Protein 3GA7 (pdb70)

Organism: Salmonella typhimurium (strain LT2 / SGSC1412 / ATCC 700720) (NCBI:txid99287)

B-factor: mean 16.25, std 8.51, range [2.0, 58.87]

Nearest PDB structures (foldseek):
  1jji-assembly1_A  TM=9.021E-01  e=2.113E-25  Archaeoglobus fulgidus
  4ypv-assembly1_A  TM=8.986E-01  e=5.208E-25  Parvibaculum
  3aik-assembly1_A  TM=8.966E-01  e=2.443E-23  Sulfurisphaera tokodaii
  8q03-assembly1_B  TM=8.288E-01  e=1.821E-20  metagenome
  5mif-assembly1_C  TM=8.577E-01  e=9.231E-20  Tuber melanosporum Mel28

InterPro domains:
  IPR013094 Alpha/beta hydrolase fold-3 [PF07859] (88-295)
  IPR023508 Acetyl esterase [MF_01958] (1-319)
  IPR023508 Acetyl esterase [NF007547] (1-320)
  IPR029058 Alpha/Beta hydrolase fold [G3DSA:3.40.50.1820] (1-323)
  IPR029058 Alpha/Beta hydrolase fold [SSF53474] (29-315)
  IPR033140 Lipase, GDXG, putative serine active site [PS01174] (159-171)
  IPR050300 GDXG lipolytic enzyme [PTHR48081] (71-297)

Secondary structure (DSSP, 8-state):
------GGGS----HHHHH---HHHHHHHHHHHHHHHTTT----EEEEEE--TTS-EEEEEE-SSSS-S-EEEEE--STTTS--TTTTS---HHHHHH-SEEEEE-PPPTTTS-TTHHHHHHHHHHHHHHHTTTTTT---SEEEEEE-----HHHHHHHHHHHT--SSEEEEEEEES---S-S--HHHHH---TTTT--HHHH--HHHH-SSGGGGG-TTTSGGGS--SS-PPPEEEE--TT-TTHHHHHHHHHHHHHTT--EEE--TT--TTGGGG---HHHHHHHHHHHH-----

CATH classification: 3.40.50.1820

Foldseek 3Di:
DPADDCLVFFDPVVVVLVVDDVLVVVQVVLLVVQQVLQPPADDDKDWDWAQFPVGTWIKMKDQLDQAFDAEEEEFEDDLLRYDACSSCVRLNLLCNLLNHIYMYIGFDGWPVAAPPRSLRNSLRVLQRCLVCVVVVNHDFQEYEYEYQCRLNRQLNQVCCVVVVPDRHHHLEYEYELDAQQDLADPLLVHADDPSAQRHNVSNVSNVGHHPDPVCSQPCSRNVVNPDLQDDRHEYEQEYEDNESSVVRSVVSVVVNVVNVHHYDYYAGSGYRPCLSNVCPVSSVSSNVRSVSSVSCD

Structure (mmCIF, N/CA/C/O backbone):
data_3GA7
#
_entry.id   3GA7
#
_cell.length_a   82.747
_cell.length_b   133.207
_cell.length_c   64.139
_cell.angle_alpha   90.00
_cell.angle_beta   90.00
_cell.angle_gamma   90.00
#
_symmetry.space_group_name_H-M   'C 2 2 21'
#
loop_
_entity.id
_entity.type
_entity.pdbx_description
1 polymer 'Acetyl esterase'
2 non-polymer 'CHLORIDE ION'
3 water water
#
loop_
_atom_site.group_PDB
_atom_site.id
_atom_site.type_symbol
_atom_site.label_atom_id
_atom_site.label_alt_id
_atom_site.label_comp_id
_atom_site.label_asym_id
_atom_site.label_entity_id
_atom_site.label_seq_id
_atom_site.pdbx_PDB_ins_code
_atom_site.Cartn_x
_atom_site.Cartn_y
_atom_site.Cartn_z
_atom_site.occupancy
_atom_site.B_iso_or_equiv
_atom_site.auth_seq_id
_atom_site.auth_comp_id
_atom_site.auth_asym_id
_atom_site.auth_atom_id
_atom_site.pdbx_PDB_model_num
ATOM 1 N N . GLU A 1 7 ? 23.148 9.226 -17.788 1.00 39.72 4 GLU A N 1
ATOM 2 C CA . GLU A 1 7 ? 22.860 9.163 -16.316 1.00 37.61 4 GLU A CA 1
ATOM 3 C C . GLU A 1 7 ? 21.513 8.489 -16.035 1.00 33.11 4 GLU A C 1
ATOM 4 O O . GLU A 1 7 ? 20.479 8.861 -16.609 1.00 35.40 4 GLU A O 1
ATOM 10 N N . ASN A 1 8 ? 21.532 7.503 -15.136 1.00 23.51 5 ASN A N 1
ATOM 11 C CA . ASN A 1 8 ? 20.332 6.737 -14.800 1.00 16.76 5 ASN A CA 1
ATOM 12 C C . ASN A 1 8 ? 19.365 7.492 -13.887 1.00 15.52 5 ASN A C 1
ATOM 13 O O . ASN A 1 8 ? 18.166 7.236 -13.913 1.00 13.41 5 ASN A O 1
ATOM 18 N N . LYS A 1 9 ? 19.877 8.406 -13.066 1.00 13.62 6 LYS A N 1
ATOM 19 C CA . LYS A 1 9 ? 19.000 9.178 -12.189 1.00 13.73 6 LYS A CA 1
ATOM 20 C C . LYS A 1 9 ? 18.199 10.190 -13.000 1.00 13.27 6 LYS A C 1
ATOM 21 O O . LYS A 1 9 ? 18.732 10.799 -13.931 1.00 13.74 6 LYS A O 1
ATOM 27 N N . ILE A 1 10 ? 16.920 10.357 -12.661 1.00 13.24 7 ILE A N 1
ATOM 28 C CA . ILE A 1 10 ? 16.087 11.357 -13.329 1.00 13.87 7 ILE A CA 1
ATOM 29 C C . ILE A 1 10 ? 15.735 12.456 -12.334 1.00 14.35 7 ILE A C 1
ATOM 30 O O . ILE A 1 10 ? 15.759 12.229 -11.125 1.00 13.32 7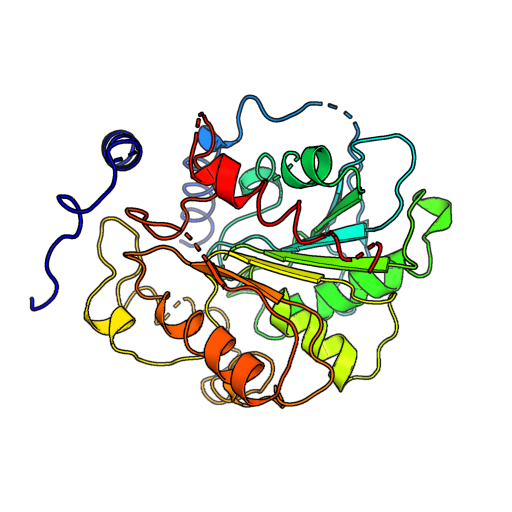 ILE A O 1
ATOM 35 N N . PRO A 1 11 ? 15.421 13.658 -12.846 1.00 15.26 8 PRO A N 1
ATOM 36 C CA . PRO A 1 11 ? 15.075 14.774 -11.972 1.00 15.95 8 PRO A CA 1
ATOM 37 C C . PRO A 1 11 ? 13.841 14.486 -11.126 1.00 16.29 8 PRO A C 1
ATOM 38 O O . PRO A 1 11 ? 12.938 13.764 -11.554 1.00 16.32 8 PRO A O 1
ATOM 42 N N . VAL A 1 12 ? 13.803 15.059 -9.931 1.00 16.45 9 VAL A N 1
ATOM 43 C CA . VAL A 1 12 ? 12.656 14.883 -9.057 1.00 16.92 9 VAL A CA 1
ATOM 44 C C . VAL A 1 12 ? 11.756 16.131 -9.058 1.00 17.60 9 VAL A C 1
ATOM 45 O O . VAL A 1 12 ? 10.702 16.128 -8.427 1.00 17.84 9 VAL A O 1
ATOM 49 N N . LEU A 1 13 ? 12.157 17.177 -9.787 1.00 18.55 10 LEU A N 1
ATOM 50 C CA . LEU A 1 13 ? 11.416 18.451 -9.818 1.00 18.59 10 LEU A CA 1
ATOM 51 C C . LEU A 1 13 ? 9.898 18.335 -9.987 1.00 17.76 10 LEU A C 1
ATOM 52 O O . LEU A 1 13 ? 9.138 18.878 -9.188 1.00 17.91 10 LEU A O 1
ATOM 57 N N . THR A 1 14 ? 9.443 17.647 -11.029 1.00 17.69 11 THR A N 1
ATOM 58 C CA . THR A 1 14 ? 8.002 17.530 -11.268 1.00 17.18 11 THR A CA 1
ATOM 59 C C . THR A 1 14 ? 7.223 16.801 -10.155 1.00 15.12 11 THR A C 1
ATOM 60 O O . THR A 1 14 ? 5.995 16.912 -10.080 1.00 16.29 11 THR A O 1
ATOM 64 N N A ARG A 1 15 ? 7.934 16.061 -9.307 0.50 13.02 12 ARG A N 1
ATOM 65 N N B ARG A 1 15 ? 7.930 16.074 -9.296 0.50 13.67 12 ARG A N 1
ATOM 66 C CA A ARG A 1 15 ? 7.316 15.328 -8.203 0.50 10.86 12 ARG A CA 1
ATOM 67 C CA B ARG A 1 15 ? 7.285 15.338 -8.216 0.50 12.05 12 ARG A CA 1
ATOM 68 C C A ARG A 1 15 ? 7.352 16.084 -6.878 0.50 8.73 12 ARG A C 1
ATOM 69 C C B ARG A 1 15 ? 7.375 16.065 -6.872 0.50 9.41 12 ARG A C 1
ATOM 70 O O A ARG A 1 15 ? 6.769 15.639 -5.889 0.50 7.86 12 ARG A O 1
ATOM 71 O O B ARG A 1 15 ? 6.848 15.587 -5.867 0.50 8.48 12 ARG A O 1
ATOM 86 N N . LEU A 1 16 ? 8.043 17.215 -6.857 1.00 7.78 13 LEU A N 1
ATOM 87 C CA . LEU A 1 16 ? 8.131 18.028 -5.649 1.00 6.67 13 LEU A CA 1
ATOM 88 C C . LEU A 1 16 ? 6.830 18.787 -5.428 1.00 5.42 13 LEU A C 1
ATOM 89 O O . LEU A 1 16 ? 6.084 19.083 -6.376 1.00 7.06 13 LEU A O 1
ATOM 94 N N . SER A 1 17 ? 6.553 19.112 -4.169 1.00 4.52 14 SER A N 1
ATOM 95 C CA . SER A 1 17 ? 5.343 19.838 -3.833 1.00 5.00 14 SER A CA 1
ATOM 96 C C . SER A 1 17 ? 5.489 21.261 -4.351 1.00 5.26 14 SER A C 1
ATOM 97 O O . SER A 1 17 ? 6.593 21.687 -4.692 1.00 4.23 14 SER A O 1
ATOM 100 N N . ASP A 1 18 ? 4.371 21.979 -4.413 1.00 5.83 15 ASP A N 1
ATOM 101 C CA . ASP A 1 18 ? 4.387 23.363 -4.859 1.00 7.04 15 ASP A CA 1
ATOM 102 C C . ASP A 1 18 ? 5.306 24.223 -3.994 1.00 5.96 15 ASP A C 1
ATOM 103 O O . ASP A 1 18 ? 6.058 25.038 -4.520 1.00 6.48 15 ASP A O 1
ATOM 108 N N A GLU A 1 19 ? 5.216 24.031 -2.678 0.60 6.00 16 GLU A N 1
ATOM 109 N N B GLU A 1 19 ? 5.252 24.068 -2.678 0.40 4.52 16 GLU A N 1
ATOM 110 C CA A GLU A 1 19 ? 6.062 24.745 -1.715 0.60 6.43 16 GLU A CA 1
ATOM 111 C CA B GLU A 1 19 ? 6.109 24.896 -1.828 0.40 3.60 16 GLU A CA 1
ATOM 112 C C A GLU A 1 19 ? 7.532 24.463 -1.963 0.60 5.63 16 GLU A C 1
ATOM 113 C C B GLU A 1 19 ? 7.580 24.469 -1.873 0.40 3.94 16 GLU A C 1
ATOM 114 O O A GLU A 1 19 ? 8.357 25.365 -1.996 0.60 3.63 16 GLU A O 1
ATOM 115 O O B GLU A 1 19 ? 8.463 25.301 -1.679 0.40 2.01 16 GLU A O 1
ATOM 134 N N . THR A 1 21 ? 8.971 23.379 -4.644 1.00 3.97 18 THR A N 1
ATOM 135 C CA . THR A 1 21 ? 9.343 23.920 -5.939 1.00 4.79 18 THR A CA 1
ATOM 136 C C . THR A 1 21 ? 9.640 25.413 -5.815 1.00 4.16 18 THR A C 1
ATOM 137 O O . THR A 1 21 ? 10.600 25.907 -6.411 1.00 4.32 18 THR A O 1
ATOM 141 N N . ALA A 1 22 ? 8.843 26.114 -5.010 1.00 4.54 19 ALA A N 1
ATOM 142 C CA . ALA A 1 22 ? 9.059 27.542 -4.785 1.00 4.04 19 ALA A CA 1
ATOM 143 C C . ALA A 1 22 ? 10.419 27.791 -4.146 1.00 5.14 19 ALA A C 1
ATOM 144 O O . ALA A 1 22 ? 11.095 28.751 -4.483 1.00 5.58 19 ALA A O 1
ATOM 146 N N . VAL A 1 23 ? 10.827 26.926 -3.223 1.00 3.94 20 VAL A N 1
ATOM 147 C CA . VAL A 1 23 ? 12.125 27.080 -2.573 1.00 3.28 20 VAL A CA 1
ATOM 148 C C . VAL A 1 23 ? 13.222 26.808 -3.588 1.00 3.90 20 VAL A C 1
ATOM 149 O O . VAL A 1 23 ? 14.212 27.519 -3.632 1.00 3.27 20 VAL A O 1
ATOM 153 N N . VAL A 1 24 ? 13.058 25.767 -4.411 1.00 3.23 21 VAL A N 1
ATOM 154 C CA . VAL A 1 24 ? 14.056 25.449 -5.435 1.00 3.53 21 VAL A CA 1
ATOM 155 C C . VAL A 1 24 ? 14.234 26.639 -6.392 1.00 4.47 21 VAL A C 1
ATOM 156 O O . VAL A 1 24 ? 15.353 26.959 -6.805 1.00 4.94 21 VAL A O 1
ATOM 160 N N . ASN A 1 25 ? 13.135 27.303 -6.715 1.00 4.42 22 ASN A N 1
ATOM 161 C CA . ASN A 1 25 ? 13.176 28.463 -7.604 1.00 5.29 22 ASN A CA 1
ATOM 162 C C . ASN A 1 25 ? 13.866 29.657 -6.966 1.00 5.77 22 ASN A C 1
ATOM 163 O O . ASN A 1 25 ? 14.504 30.447 -7.661 1.00 7.07 22 ASN A O 1
ATOM 168 N N . PHE A 1 26 ? 13.724 29.800 -5.655 1.00 5.40 23 PHE A N 1
ATOM 169 C CA . PHE A 1 26 ? 14.379 30.883 -4.924 1.00 6.92 23 PHE A CA 1
ATOM 170 C C . PHE A 1 26 ? 15.896 30.703 -4.986 1.00 13.12 23 PHE A C 1
ATOM 171 O O . PHE A 1 26 ? 16.636 31.643 -5.209 1.00 6.02 23 PHE A O 1
ATOM 179 N N A GLN A 1 27 ? 16.352 29.473 -4.797 0.40 19.38 24 GLN A N 1
ATOM 180 N N B GLN A 1 27 ? 16.368 29.484 -4.769 0.60 20.16 24 GLN A N 1
ATOM 181 C CA A GLN A 1 27 ? 17.775 29.200 -4.829 0.40 24.73 24 GLN A CA 1
ATOM 182 C CA B GLN A 1 27 ? 17.798 29.222 -4.841 0.60 25.47 24 GLN A CA 1
ATOM 183 C C A GLN A 1 27 ? 17.971 27.705 -4.971 0.40 29.16 24 GLN A C 1
ATOM 184 C C B GLN A 1 27 ? 17.984 27.722 -4.966 0.60 29.84 24 GLN A C 1
ATOM 185 O O A GLN A 1 27 ? 17.455 26.945 -4.162 0.40 30.02 24 GLN A O 1
ATOM 186 O O B GLN A 1 27 ? 17.476 26.981 -4.138 0.60 30.64 24 GLN A O 1
ATOM 197 N N . GLN A 1 28 ? 18.699 27.282 -6.000 1.00 34.09 25 GLN A N 1
ATOM 198 C CA . GLN A 1 28 ? 19.298 28.192 -6.982 1.00 37.45 25 GLN A CA 1
ATOM 199 C C . GLN A 1 28 ? 19.063 27.725 -8.418 1.00 40.49 25 GLN A C 1
ATOM 200 O O . GLN A 1 28 ? 18.548 28.483 -9.248 1.00 42.53 25 GLN A O 1
ATOM 206 N N . ASP A 1 39 ? 38.352 27.057 -0.917 1.00 22.70 36 ASP A N 1
ATOM 207 C CA . ASP A 1 39 ? 38.777 26.468 0.339 1.00 22.25 36 ASP A CA 1
ATOM 208 C C . ASP A 1 39 ? 37.568 26.278 1.255 1.00 19.60 36 ASP A C 1
ATOM 209 O O . ASP A 1 39 ? 36.474 26.777 0.975 1.00 20.74 36 ASP A O 1
ATOM 214 N N . ILE A 1 40 ? 37.781 25.556 2.347 1.00 18.93 37 ILE A N 1
ATOM 215 C CA . ILE A 1 40 ? 36.706 25.233 3.286 1.00 16.97 37 ILE A CA 1
ATOM 216 C C . ILE A 1 40 ? 36.139 26.449 3.995 1.00 16.30 37 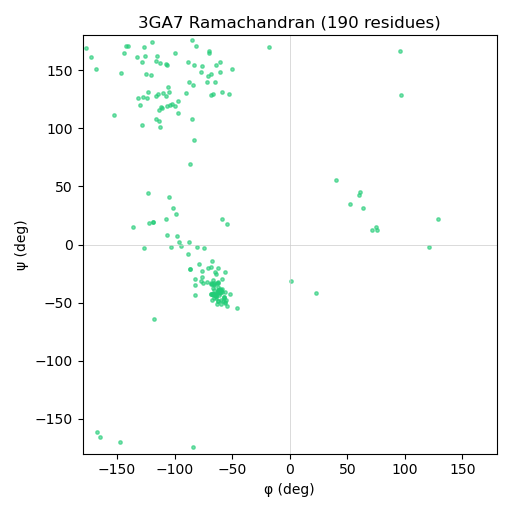ILE A C 1
ATOM 217 O O . ILE A 1 40 ? 34.921 26.545 4.183 1.00 13.63 37 ILE A O 1
ATOM 222 N N A GLU A 1 41 ? 36.985 27.386 4.414 0.50 16.35 38 GLU A N 1
ATOM 223 N N B GLU A 1 41 ? 37.009 27.373 4.383 0.50 16.40 38 GLU A N 1
ATOM 224 C CA A GLU A 1 41 ? 36.472 28.586 5.084 0.50 17.06 38 GLU A CA 1
ATOM 225 C CA B GLU A 1 41 ? 36.567 28.584 5.053 0.50 17.14 38 GLU A CA 1
ATOM 226 C C A GLU A 1 41 ? 35.560 29.375 4.146 0.50 15.72 38 GLU A C 1
ATOM 227 C C B GLU A 1 41 ? 35.605 29.375 4.156 0.50 15.88 38 GLU A C 1
ATOM 228 O O A GLU A 1 41 ? 34.577 29.977 4.583 0.50 14.64 38 GLU A O 1
ATOM 229 O O B GLU A 1 41 ? 34.635 29.968 4.630 0.50 15.11 38 GLU A O 1
ATOM 240 N N . THR A 1 42 ? 35.883 29.381 2.855 1.00 16.86 39 THR A N 1
ATOM 241 C CA . THR A 1 42 ? 35.049 30.085 1.889 1.00 14.71 39 THR A CA 1
ATOM 242 C C . THR A 1 42 ? 33.705 29.378 1.726 1.00 13.75 39 THR A C 1
ATOM 243 O O . THR A 1 42 ? 32.659 30.011 1.720 1.00 12.65 39 THR A O 1
ATOM 247 N N . GLN A 1 43 ? 33.735 28.056 1.615 1.00 12.58 40 GLN A N 1
ATOM 248 C CA . GLN A 1 43 ? 32.503 27.267 1.503 1.00 14.45 40 GLN A CA 1
ATOM 249 C C . GLN A 1 43 ? 31.629 27.504 2.744 1.00 12.42 40 GLN A C 1
ATOM 250 O O . GLN A 1 43 ? 30.384 27.622 2.660 1.00 10.80 40 GLN A O 1
ATOM 256 N N . ARG A 1 44 ? 32.277 27.572 3.906 1.00 12.36 41 ARG A N 1
ATOM 257 C CA . ARG A 1 44 ? 31.560 27.842 5.139 1.00 10.52 41 ARG A CA 1
ATOM 258 C C . ARG A 1 44 ? 30.889 29.208 5.106 1.00 10.85 41 ARG A C 1
ATOM 259 O O . ARG A 1 44 ? 29.751 29.341 5.566 1.00 10.99 41 ARG A O 1
ATOM 267 N N A GLN A 1 45 ? 31.573 30.214 4.579 0.70 11.11 42 GLN A N 1
ATOM 268 N N B GLN A 1 45 ? 31.597 30.192 4.556 0.30 10.65 42 GLN A N 1
ATOM 269 C CA A GLN A 1 45 ? 30.996 31.558 4.507 0.70 11.30 42 GLN A CA 1
ATOM 270 C CA B GLN A 1 45 ? 31.101 31.561 4.422 0.30 10.68 42 GLN A CA 1
ATOM 271 C C A GLN A 1 45 ? 29.842 31.612 3.511 0.70 10.74 42 GLN A C 1
ATOM 272 C C B GLN A 1 45 ? 29.876 31.606 3.516 0.30 10.38 42 GLN A C 1
ATOM 273 O O A GLN A 1 45 ? 28.863 32.302 3.764 0.70 11.04 42 GLN A O 1
ATOM 274 O O B GLN A 1 45 ? 28.901 32.290 3.820 0.30 10.45 42 GLN A O 1
ATOM 285 N N . TYR A 1 46 ? 29.928 30.867 2.413 1.00 10.45 43 TYR A N 1
ATOM 286 C CA . TYR A 1 46 ? 28.785 30.788 1.480 1.00 10.22 43 TYR A CA 1
ATOM 287 C C . TYR A 1 46 ? 27.584 30.077 2.127 1.00 11.12 43 TYR A C 1
ATOM 288 O O . TYR A 1 46 ? 26.436 30.443 1.889 1.00 12.73 43 TYR A O 1
ATOM 297 N N . TYR A 1 47 ? 27.849 29.062 2.947 1.00 11.13 44 TYR A N 1
ATOM 298 C CA . TYR A 1 47 ? 26.764 28.381 3.630 1.00 11.74 44 TYR A CA 1
ATOM 299 C C . TYR A 1 47 ? 26.107 29.360 4.599 1.00 11.45 44 TYR A C 1
ATOM 300 O O . TYR A 1 47 ? 24.877 29.409 4.687 1.00 12.53 44 TYR A O 1
ATOM 309 N N . LEU A 1 48 ? 26.895 30.141 5.324 1.00 11.66 45 LEU A N 1
ATOM 310 C CA . LEU A 1 48 ? 26.308 31.135 6.219 1.00 13.89 45 LEU A CA 1
ATOM 311 C C . LEU A 1 48 ? 25.400 32.091 5.408 1.00 13.53 45 LEU A C 1
ATOM 312 O O . LEU A 1 48 ? 24.298 32.425 5.856 1.00 12.98 45 LEU A O 1
ATOM 317 N N A LEU A 1 49 ? 25.898 32.551 4.260 0.60 12.28 46 LEU A N 1
ATOM 318 N N B LEU A 1 49 ? 25.817 32.453 4.195 0.40 12.51 46 LEU A N 1
ATOM 319 C CA A LEU A 1 49 ? 25.159 33.455 3.367 0.60 12.05 46 LEU A CA 1
ATOM 320 C CA B LEU A 1 49 ? 24.994 33.307 3.324 0.40 12.04 46 LEU A CA 1
ATOM 321 C C A LEU A 1 49 ? 23.791 32.887 2.998 0.60 12.04 46 LEU A C 1
ATOM 322 C C B LEU A 1 49 ? 23.706 32.613 2.853 0.40 11.82 46 LEU A C 1
ATOM 323 O O A LEU A 1 49 ? 22.751 33.533 3.160 0.60 14.16 46 LEU A O 1
ATOM 324 O O B LEU A 1 49 ? 22.623 33.193 2.918 0.40 10.29 46 LEU A O 1
ATOM 333 N N A GLU A 1 50 ? 23.792 31.664 2.486 0.40 12.68 47 GLU A N 1
ATOM 334 N N B GLU A 1 50 ? 23.803 31.378 2.373 0.60 12.71 47 GLU A N 1
ATOM 335 C CA A GLU A 1 50 ? 22.553 31.019 2.088 0.40 12.20 47 GLU A CA 1
ATOM 336 C CA B GLU A 1 50 ? 22.610 30.704 1.893 0.60 13.40 47 GLU A CA 1
ATOM 337 C C A GLU A 1 50 ? 21.564 30.942 3.259 0.40 11.50 47 GLU A C 1
ATOM 338 C C B GLU A 1 50 ? 21.608 30.524 3.048 0.60 12.79 47 GLU A C 1
ATOM 339 O O A GLU A 1 50 ? 20.443 31.421 3.171 0.40 12.13 47 GLU A O 1
ATOM 340 O O B GLU A 1 50 ? 20.410 30.599 2.847 0.60 13.80 47 GLU A O 1
ATOM 351 N N A ARG A 1 51 ? 21.991 30.354 4.367 0.40 10.57 48 ARG A N 1
ATOM 352 N N B ARG A 1 51 ? 22.118 30.324 4.259 0.60 12.73 48 ARG A N 1
ATOM 353 C CA A ARG A 1 51 ? 21.097 30.163 5.506 0.40 9.94 48 ARG A CA 1
ATOM 354 C CA B ARG A 1 51 ? 21.273 30.070 5.432 0.60 12.82 48 ARG A CA 1
ATOM 355 C C A ARG A 1 51 ? 20.623 31.461 6.200 0.40 9.60 48 ARG A C 1
ATOM 356 C C B ARG A 1 51 ? 20.634 31.288 6.093 0.60 12.07 48 ARG A C 1
ATOM 357 O O A ARG A 1 51 ? 19.642 31.453 6.939 0.40 6.98 48 ARG A O 1
ATOM 358 O O B ARG A 1 51 ? 19.550 31.192 6.655 0.60 9.87 48 ARG A O 1
ATOM 373 N N A ARG A 1 52 ? 21.270 32.590 5.945 0.60 10.92 49 ARG A N 1
ATOM 374 N N B ARG A 1 52 ? 21.287 32.443 6.017 0.40 12.99 49 ARG A N 1
ATOM 375 C CA A ARG A 1 52 ? 20.902 33.801 6.637 0.60 10.25 49 ARG A CA 1
ATOM 376 C CA B ARG A 1 52 ? 20.816 33.625 6.743 0.40 12.48 49 ARG A CA 1
ATOM 377 C C A ARG A 1 52 ? 19.429 34.166 6.384 0.60 10.02 49 ARG A C 1
ATOM 378 C C B ARG A 1 52 ? 19.384 34.086 6.404 0.40 11.34 49 ARG A C 1
ATOM 379 O O A ARG A 1 52 ? 18.693 34.498 7.301 0.60 9.21 49 ARG A O 1
ATOM 380 O O B ARG A 1 52 ? 18.630 34.451 7.301 0.40 10.75 49 ARG A O 1
ATOM 395 N N . PHE A 1 53 ? 19.009 34.081 5.128 1.00 11.25 50 PHE A N 1
ATOM 396 C CA . PHE A 1 53 ? 17.642 34.442 4.757 1.00 10.70 50 PHE A CA 1
ATOM 397 C C . PHE A 1 53 ? 16.630 33.550 5.489 1.00 10.48 50 PHE A C 1
ATOM 398 O O . PHE A 1 53 ? 15.604 34.021 5.994 1.00 11.56 50 PHE A O 1
ATOM 406 N N . TRP A 1 54 ? 16.923 32.256 5.542 1.00 9.30 51 TRP A N 1
ATOM 407 C CA . TRP A 1 54 ? 16.004 31.289 6.114 1.00 11.18 51 TRP A CA 1
ATOM 408 C C . TRP A 1 54 ? 15.865 31.388 7.616 1.00 12.08 51 TRP A C 1
ATOM 409 O O . TRP A 1 54 ? 14.864 30.948 8.167 1.00 14.41 51 TRP A O 1
ATOM 420 N N . ASN A 1 55 ? 16.830 32.005 8.278 1.00 10.78 52 ASN A N 1
ATOM 421 C CA . ASN A 1 55 ? 16.792 32.148 9.725 1.00 9.79 52 ASN A CA 1
ATOM 422 C C . ASN A 1 55 ? 16.197 33.444 10.236 1.00 13.89 52 ASN A C 1
ATOM 423 O O . ASN A 1 55 ? 16.094 33.630 11.448 1.00 15.43 52 ASN A O 1
ATOM 428 N N . ALA A 1 56 ? 15.790 34.318 9.319 1.00 13.09 53 ALA A N 1
ATOM 429 C CA . ALA A 1 56 ? 15.173 35.587 9.691 1.00 15.79 53 ALA A CA 1
ATOM 430 C C . ALA A 1 56 ? 13.783 35.378 10.335 1.00 16.46 53 ALA A C 1
ATOM 431 O O . ALA A 1 56 ? 13.153 34.324 10.179 1.00 17.23 53 ALA A O 1
ATOM 433 N N A ASP A 1 57 ? 13.318 36.382 11.072 0.50 18.72 54 ASP A N 1
ATOM 434 N N B ASP A 1 57 ? 13.344 36.386 11.082 0.50 18.74 54 ASP A N 1
ATOM 435 C CA A ASP A 1 57 ? 11.978 36.377 11.681 0.50 19.43 54 ASP A CA 1
ATOM 436 C CA B ASP A 1 57 ? 12.025 36.403 11.715 0.50 19.39 54 ASP A CA 1
ATOM 437 C C A ASP A 1 57 ? 11.715 35.194 12.618 0.50 19.06 54 ASP A C 1
ATOM 438 C C B ASP A 1 57 ? 11.728 35.201 12.609 0.50 19.06 54 ASP A C 1
ATOM 439 O O A ASP A 1 57 ? 10.584 34.709 12.695 0.50 20.81 54 ASP A O 1
ATOM 440 O O B ASP A 1 57 ? 10.596 34.712 12.646 0.50 20.80 54 ASP A O 1
ATOM 449 N N . ALA A 1 58 ? 12.746 34.736 13.327 1.00 19.54 55 ALA A N 1
ATOM 450 C CA . ALA A 1 58 ? 12.605 33.590 14.233 1.00 19.33 55 ALA A CA 1
ATOM 451 C C . ALA A 1 58 ? 11.971 34.026 15.549 1.00 18.98 55 ALA A C 1
ATOM 452 O O . ALA A 1 58 ? 12.065 35.200 15.924 1.00 20.73 55 ALA A O 1
ATOM 454 N N . PRO A 1 59 ? 11.313 33.092 16.252 1.00 19.53 56 PRO A N 1
ATOM 455 C CA . PRO A 1 59 ? 10.681 33.393 17.525 1.00 19.44 56 PRO A CA 1
ATOM 456 C C . PRO A 1 59 ? 11.618 34.115 18.484 1.00 19.91 56 PRO A C 1
ATOM 457 O O . PRO A 1 59 ? 12.735 33.660 18.720 1.00 19.99 56 PRO A O 1
ATOM 461 N N A SER A 1 60 ? 11.158 35.234 19.036 0.50 18.70 57 SER A N 1
ATOM 462 N N B SER A 1 60 ? 11.181 35.244 19.030 0.50 18.39 57 SER A N 1
ATOM 463 C CA A SER A 1 60 ? 11.957 35.988 19.994 0.50 18.47 57 SER A CA 1
ATOM 464 C CA B SER A 1 60 ? 12.027 35.969 19.964 0.50 17.86 57 SER A CA 1
ATOM 465 C C A SER A 1 60 ? 11.982 35.259 21.329 0.50 16.57 57 SER A C 1
ATOM 466 C C B SER A 1 60 ? 11.991 35.281 21.318 0.50 16.21 57 SER A C 1
ATOM 467 O O A SER A 1 60 ? 10.960 34.749 21.775 0.50 16.00 57 SER A O 1
ATOM 468 O O B SER A 1 60 ? 10.941 34.831 21.764 0.50 15.44 57 SER A O 1
ATOM 481 N N A THR A 1 62 ? 14.674 34.564 25.178 0.60 14.22 59 THR A N 1
ATOM 482 N N B THR A 1 62 ? 14.764 34.641 25.178 0.40 15.60 59 THR A N 1
ATOM 483 C CA A THR A 1 62 ? 15.868 34.626 25.981 0.60 14.92 59 THR A CA 1
ATOM 484 C CA B THR A 1 62 ? 16.060 34.872 25.791 0.40 16.83 59 THR A CA 1
ATOM 485 C C A THR A 1 62 ? 16.866 33.595 25.494 0.60 13.07 59 THR A C 1
ATOM 486 C C B THR A 1 62 ? 17.043 33.764 25.452 0.40 16.65 59 THR A C 1
ATOM 487 O O A THR A 1 62 ? 16.504 32.470 25.155 0.60 11.55 59 THR A O 1
ATOM 488 O O B THR A 1 62 ? 16.755 32.585 25.646 0.40 16.93 59 THR A O 1
ATOM 495 N N A THR A 1 63 ? 18.132 34.004 25.452 0.50 11.77 60 THR A N 1
ATOM 496 N N B THR A 1 63 ? 18.191 34.160 24.913 0.50 16.51 60 THR A N 1
ATOM 497 C CA A THR A 1 63 ? 19.211 33.146 24.991 0.50 12.09 60 THR A CA 1
ATOM 498 C CA B THR A 1 63 ? 19.247 33.239 24.630 0.50 17.49 60 THR A CA 1
ATOM 499 C C A THR A 1 63 ? 20.545 33.463 25.700 0.50 12.12 60 THR A C 1
ATOM 500 C C B THR A 1 63 ? 20.396 33.566 25.555 0.50 16.52 60 THR A C 1
ATOM 501 O O A THR A 1 63 ? 20.900 34.633 25.907 0.50 12.72 60 THR A O 1
ATOM 502 O O B THR A 1 63 ? 20.442 34.620 26.210 0.50 15.97 60 THR A O 1
ATOM 509 N N A ARG A 1 64 ? 21.262 32.419 26.107 0.70 10.03 61 ARG A N 1
ATOM 510 N N B ARG A 1 64 ? 21.310 32.614 25.630 0.30 14.78 61 ARG A N 1
ATOM 511 C CA A ARG A 1 64 ? 22.573 32.570 26.730 0.70 11.46 61 ARG A CA 1
ATOM 512 C CA B ARG A 1 64 ? 22.511 32.743 26.419 0.30 14.42 61 ARG A CA 1
ATOM 513 C C A ARG A 1 64 ? 23.613 31.772 25.959 0.70 12.48 61 ARG A C 1
ATOM 514 C C B ARG A 1 64 ? 23.539 31.920 25.684 0.30 13.37 61 ARG A C 1
ATOM 515 O O A ARG A 1 64 ? 23.367 30.628 25.586 0.70 12.65 61 ARG A O 1
ATOM 516 O O B ARG A 1 64 ? 23.204 30.927 25.036 0.30 11.11 61 ARG A O 1
ATOM 531 N N . THR A 1 65 ? 24.781 32.375 25.728 1.00 11.99 62 THR A N 1
ATOM 532 C CA . THR A 1 65 ? 25.866 31.710 25.012 1.00 12.12 62 THR A CA 1
ATOM 533 C C . THR A 1 65 ? 26.976 31.405 26.022 1.00 14.53 62 THR A C 1
ATOM 534 O O . THR A 1 65 ? 27.568 32.323 26.627 1.00 14.39 62 THR A O 1
ATOM 538 N N A CYS A 1 66 ? 27.259 30.116 26.153 0.40 15.59 63 CYS A N 1
ATOM 539 N N B CYS A 1 66 ? 27.243 30.110 26.196 0.60 14.87 63 CYS A N 1
ATOM 540 C CA A CYS A 1 66 ? 28.133 29.571 27.174 0.40 17.50 63 CYS A CA 1
ATOM 541 C CA B CYS A 1 66 ? 28.083 29.562 27.273 0.60 16.33 63 CYS A CA 1
ATOM 542 C C A CYS A 1 66 ? 29.257 28.715 26.588 0.40 16.62 63 CYS A C 1
ATOM 543 C C B CYS A 1 66 ? 29.194 28.611 26.758 0.60 16.12 63 CYS A C 1
ATOM 544 O O A CYS A 1 66 ? 29.054 27.969 25.631 0.40 16.15 63 CYS A O 1
ATOM 545 O O B CYS A 1 66 ? 28.896 27.641 26.056 0.60 15.49 63 CYS A O 1
ATOM 550 N N . ALA A 1 67 ? 30.455 28.861 27.136 1.00 16.11 64 ALA A N 1
ATOM 551 C CA . ALA A 1 67 ? 31.574 28.003 26.763 1.00 15.95 64 ALA A CA 1
ATOM 552 C C . ALA A 1 67 ? 31.521 26.834 27.753 1.00 16.29 64 ALA A C 1
ATOM 553 O O . ALA A 1 67 ? 31.324 27.050 28.961 1.00 20.55 64 ALA A O 1
ATOM 555 N N . VAL A 1 68 ? 31.672 25.611 27.255 1.00 11.85 65 VAL A N 1
ATOM 556 C CA . VAL A 1 68 ? 31.646 24.417 28.096 1.00 11.27 65 VAL A CA 1
ATOM 557 C C . VAL A 1 68 ? 32.956 23.624 27.903 1.00 11.96 65 VAL A C 1
ATOM 558 O O . VAL A 1 68 ? 33.344 23.367 26.771 1.00 11.96 65 VAL A O 1
ATOM 562 N N . PRO A 1 69 ? 33.620 23.220 28.993 1.00 12.11 66 PRO A N 1
ATOM 563 C CA . PRO A 1 69 ? 34.867 22.479 28.821 1.00 13.01 66 PRO A CA 1
ATOM 564 C C . PRO A 1 69 ? 34.625 21.074 28.294 1.00 12.68 66 PRO A C 1
ATOM 565 O O . PRO A 1 69 ? 33.624 20.448 28.634 1.00 13.44 66 PRO A O 1
ATOM 569 N N . THR A 1 70 ? 35.545 20.593 27.456 1.00 11.26 67 THR A N 1
ATOM 570 C CA . THR A 1 70 ? 35.521 19.216 26.935 1.00 10.93 67 THR A CA 1
ATOM 571 C C . THR A 1 70 ? 36.968 18.698 26.909 1.00 10.54 67 THR A C 1
ATOM 572 O O . THR A 1 70 ? 37.905 19.478 27.079 1.00 11.00 67 THR A O 1
ATOM 576 N N . PRO A 1 71 ? 37.149 17.389 26.641 1.00 10.41 68 PRO A N 1
ATOM 577 C CA . PRO A 1 71 ? 38.517 16.870 26.575 1.00 10.19 68 PRO A CA 1
ATOM 578 C C . PRO A 1 71 ? 39.352 17.468 25.453 1.00 9.89 68 PRO A C 1
ATOM 579 O O . PRO A 1 71 ? 40.573 17.311 25.466 1.00 11.60 68 PRO A O 1
ATOM 583 N N A TYR A 1 72 ? 38.717 18.140 24.506 0.60 8.31 69 TYR A N 1
ATOM 584 N N B TYR A 1 72 ? 38.703 18.145 24.515 0.40 8.86 69 TYR A N 1
ATOM 585 C CA A TYR A 1 72 ? 39.421 18.737 23.368 0.60 9.08 69 TYR A CA 1
ATOM 586 C CA B TYR A 1 72 ? 39.378 18.735 23.364 0.40 9.10 69 TYR A CA 1
ATOM 587 C C A TYR A 1 72 ? 39.650 20.246 23.512 0.60 10.22 69 TYR A C 1
ATOM 588 C C B TYR A 1 72 ? 39.382 20.258 23.376 0.40 9.97 69 TYR A C 1
ATOM 589 O O A TYR A 1 72 ? 40.430 20.843 22.764 0.60 11.22 69 TYR A O 1
ATOM 590 O O B TYR A 1 72 ? 39.678 20.887 22.355 0.40 6.98 69 TYR A O 1
ATOM 607 N N . GLY A 1 73 ? 39.016 20.850 24.511 1.00 10.60 70 GLY A N 1
ATOM 608 C CA . GLY A 1 73 ? 38.971 22.306 24.633 1.00 10.83 70 GLY A CA 1
ATOM 609 C C . GLY A 1 73 ? 37.519 22.763 24.666 1.00 11.79 70 GLY A C 1
ATOM 610 O O . GLY A 1 73 ? 36.587 21.995 24.413 1.00 15.93 70 GLY A O 1
ATOM 611 N N . ASP A 1 74 ? 37.306 24.029 24.936 1.00 12.21 71 ASP A N 1
ATOM 612 C CA . ASP A 1 74 ? 35.949 24.509 25.121 1.00 12.09 71 ASP A CA 1
ATOM 613 C C . ASP A 1 74 ? 35.109 24.419 23.874 1.00 12.44 71 ASP A C 1
ATOM 614 O O . ASP A 1 74 ? 35.599 24.610 22.764 1.00 15.30 71 ASP A O 1
ATOM 619 N N A VAL A 1 75 ? 33.821 24.128 24.050 0.50 11.58 72 VAL A N 1
ATOM 620 N N B VAL A 1 75 ? 33.822 24.150 24.085 0.50 11.50 72 VAL A N 1
ATOM 621 C CA A VAL A 1 75 ? 32.872 24.142 22.932 0.50 12.53 72 VAL A CA 1
ATOM 622 C CA B VAL A 1 75 ? 32.833 24.108 23.017 0.50 12.68 72 VAL A CA 1
ATOM 623 C C A VAL A 1 75 ? 31.736 25.088 23.290 0.50 12.45 72 VAL A C 1
ATOM 624 C C B VAL A 1 75 ? 31.810 25.193 23.345 0.50 12.24 72 VAL A C 1
ATOM 625 O O A VAL A 1 75 ? 31.198 25.036 24.400 0.50 12.59 72 VAL A O 1
ATOM 626 O O B VAL A 1 75 ? 31.464 25.389 24.510 0.50 11.36 72 VAL A O 1
ATOM 633 N N . THR A 1 76 ? 31.381 25.945 22.338 1.00 11.43 73 THR A N 1
ATOM 634 C CA . THR A 1 76 ? 30.360 26.969 22.543 1.00 11.39 73 THR A CA 1
ATOM 635 C C . THR A 1 76 ? 28.986 26.311 22.486 1.00 10.45 73 THR A C 1
ATOM 636 O O . THR A 1 76 ? 28.726 25.437 21.643 1.00 11.66 73 THR A O 1
ATOM 640 N N . THR A 1 77 ? 28.122 26.717 23.401 1.00 11.21 74 THR A N 1
ATOM 641 C CA . THR A 1 77 ? 26.733 26.270 23.436 1.00 10.26 74 THR A CA 1
ATOM 642 C C . THR A 1 77 ? 25.832 27.474 23.513 1.00 11.63 74 THR A C 1
ATOM 643 O O . THR A 1 77 ? 26.246 28.546 23.942 1.00 12.45 74 THR A O 1
ATOM 647 N N . ARG A 1 78 ? 24.597 27.300 23.083 1.00 10.68 75 ARG A N 1
ATOM 648 C CA . ARG A 1 78 ? 23.618 28.374 23.180 1.00 9.77 75 ARG A CA 1
ATOM 649 C C . ARG A 1 78 ? 22.363 27.789 23.783 1.00 10.82 75 ARG A C 1
ATOM 650 O O . ARG A 1 78 ? 21.854 26.782 23.285 1.00 10.76 75 ARG A O 1
ATOM 658 N N . LEU A 1 79 ? 21.891 28.404 24.864 1.00 9.48 76 LEU A N 1
ATOM 659 C CA . LEU A 1 79 ? 20.706 27.951 25.575 1.00 9.57 76 LEU A CA 1
ATOM 660 C C . LEU A 1 79 ? 19.522 28.869 25.246 1.00 9.84 76 LEU A C 1
ATOM 661 O O . LEU A 1 79 ? 19.569 30.086 25.465 1.00 10.05 76 LEU A O 1
ATOM 666 N N . TYR A 1 80 ? 18.477 28.277 24.686 1.00 9.84 77 TYR A N 1
ATOM 667 C CA . TYR A 1 80 ? 17.275 28.965 24.308 1.00 9.65 77 TYR A CA 1
ATOM 668 C C . TYR A 1 80 ? 16.203 28.684 25.352 1.00 9.09 77 TYR A C 1
ATOM 669 O O . TYR A 1 80 ? 15.894 27.528 25.579 1.00 10.52 77 TYR A O 1
ATOM 678 N N . SER A 1 81 ? 15.668 29.730 26.003 1.00 9.90 78 SER A N 1
ATOM 679 C CA . SER A 1 81 ? 14.643 29.564 27.048 1.00 10.51 78 SER A CA 1
ATOM 680 C C . SER A 1 81 ? 13.311 30.127 26.599 1.00 11.95 78 SER A C 1
ATOM 681 O O . SER A 1 81 ? 13.113 31.349 26.649 1.00 11.62 78 SER A O 1
ATOM 684 N N . PRO A 1 82 ? 12.393 29.250 26.177 1.00 10.25 79 PRO A N 1
ATOM 685 C CA . PRO A 1 82 ? 11.110 29.701 25.655 1.00 10.38 79 PRO A CA 1
ATOM 686 C C . PRO A 1 82 ? 10.106 30.101 26.742 1.00 12.24 79 PRO A C 1
ATOM 687 O O . PRO A 1 82 ? 9.105 30.766 26.444 1.00 13.68 79 PRO A O 1
ATOM 691 N N . GLN A 1 83 ? 10.376 29.670 27.974 1.00 10.80 80 GLN A N 1
ATOM 692 C CA . GLN A 1 83 ? 9.568 30.023 29.157 1.00 12.71 80 GLN A CA 1
ATOM 693 C C . GLN A 1 83 ? 10.555 30.171 30.293 1.00 11.21 80 GLN A C 1
ATOM 694 O O . GLN A 1 83 ? 11.685 29.710 30.178 1.00 12.15 80 GLN A O 1
ATOM 700 N N . PRO A 1 84 ? 10.147 30.788 31.416 1.00 11.76 81 PRO A N 1
ATOM 701 C CA . PRO A 1 84 ? 11.160 30.946 32.461 1.00 13.08 81 PRO A CA 1
ATOM 702 C C . PRO A 1 84 ? 11.643 29.640 33.072 1.00 15.27 81 PRO A C 1
ATOM 703 O O . PRO A 1 84 ? 12.832 29.531 33.422 1.00 17.94 81 PRO A O 1
ATOM 707 N N . THR A 1 85 ? 10.748 28.662 33.196 1.00 15.08 82 THR A N 1
ATOM 708 C CA . THR A 1 85 ? 11.098 27.363 33.754 1.00 15.51 82 THR A CA 1
ATOM 709 C C . THR A 1 85 ? 10.945 26.312 32.657 1.00 15.85 82 THR A C 1
ATOM 710 O O . THR A 1 85 ? 10.280 26.551 31.641 1.00 14.95 82 THR A O 1
ATOM 714 N N . SER A 1 86 ? 11.554 25.156 32.878 1.00 14.41 83 SER A N 1
ATOM 715 C CA . SER A 1 86 ? 11.567 24.098 31.890 1.00 14.13 83 SER A CA 1
ATOM 716 C C . SER A 1 86 ? 11.378 22.727 32.533 1.00 13.78 83 SER A C 1
ATOM 717 O O . SER A 1 86 ? 11.855 22.499 33.644 1.00 16.39 83 SER A O 1
ATOM 720 N N A GLN A 1 87 ? 10.727 21.797 31.855 0.50 14.54 84 GLN A N 1
ATOM 721 N N B GLN A 1 87 ? 10.685 21.840 31.807 0.50 14.75 84 GLN A N 1
ATOM 722 C CA A GLN A 1 87 ? 10.573 20.485 32.465 0.50 15.15 84 GLN A CA 1
ATOM 723 C CA B GLN A 1 87 ? 10.401 20.460 32.243 0.50 15.47 84 GLN A CA 1
ATOM 724 C C A GLN A 1 87 ? 11.416 19.408 31.765 0.50 13.48 84 GLN A C 1
ATOM 725 C C B GLN A 1 87 ? 11.471 19.460 31.820 0.50 13.71 84 GLN A C 1
ATOM 726 O O A GLN A 1 87 ? 11.310 18.231 32.099 0.50 13.19 84 GLN A O 1
ATOM 727 O O B GLN A 1 87 ? 11.597 18.399 32.418 0.50 13.26 84 GLN A O 1
ATOM 738 N N . ALA A 1 88 ? 12.241 19.813 30.797 1.00 11.84 85 ALA A N 1
ATOM 739 C CA . ALA A 1 88 ? 13.215 18.906 30.184 1.00 11.50 85 ALA A CA 1
ATOM 740 C C . ALA A 1 88 ? 14.199 19.742 29.372 1.00 11.63 85 ALA A C 1
ATOM 741 O O . ALA A 1 88 ? 13.968 20.932 29.174 1.00 12.20 85 ALA A O 1
ATOM 743 N N . THR A 1 89 ? 15.293 19.129 28.923 1.00 10.77 86 THR A N 1
ATOM 744 C CA . THR A 1 89 ? 16.326 19.830 28.150 1.00 10.97 86 THR A CA 1
ATOM 745 C C . THR A 1 89 ? 16.581 19.061 26.873 1.00 11.26 86 THR A C 1
ATOM 746 O O . THR A 1 89 ? 16.826 17.855 26.917 1.00 13.11 86 THR A O 1
ATOM 750 N N . LEU A 1 90 ? 16.497 19.759 25.748 1.00 10.50 87 LEU A N 1
ATOM 751 C CA . LEU A 1 90 ? 16.683 19.168 24.434 1.00 10.49 87 LEU A CA 1
ATOM 752 C C . LEU A 1 90 ? 17.967 19.708 23.807 1.00 11.17 87 LEU A C 1
ATOM 753 O O . LEU A 1 90 ? 18.111 20.903 23.550 1.00 11.33 87 LEU A O 1
ATOM 758 N N . TYR A 1 91 ? 18.895 18.805 23.547 1.00 9.70 88 TYR A N 1
ATOM 759 C CA . TYR A 1 91 ? 20.183 19.128 22.958 1.00 9.66 88 TYR A CA 1
ATOM 760 C C . TYR A 1 91 ? 20.032 19.026 21.450 1.00 11.09 88 TYR A C 1
ATOM 761 O O . TYR A 1 91 ? 19.531 18.020 20.942 1.00 11.86 88 TYR A O 1
ATOM 770 N N . TYR A 1 92 ? 20.480 20.057 20.732 1.00 9.87 89 TYR A N 1
ATOM 771 C CA . TYR A 1 92 ? 20.334 20.116 19.280 1.00 10.02 89 TYR A CA 1
ATOM 772 C C . TYR A 1 92 ? 21.675 20.106 18.589 1.00 10.45 89 TYR A C 1
ATOM 773 O O . TYR A 1 92 ? 22.536 20.935 18.885 1.00 10.98 89 TYR A O 1
ATOM 782 N N . LEU A 1 93 ? 21.808 19.180 17.640 1.00 9.46 90 LEU A N 1
ATOM 783 C CA . LEU A 1 93 ? 23.027 19.012 16.832 1.00 10.57 90 LEU A CA 1
ATOM 784 C C . LEU A 1 93 ? 22.711 19.377 15.377 1.00 9.52 90 LEU A C 1
ATOM 785 O O . LEU A 1 93 ? 21.903 18.699 14.710 1.00 10.49 90 LEU A O 1
ATOM 790 N N . HIS A 1 94 ? 23.347 20.436 14.886 1.00 10.39 91 HIS A N 1
ATOM 791 C CA . HIS A 1 94 ? 23.066 20.907 13.536 1.00 9.98 91 HIS A CA 1
ATOM 792 C C . HIS A 1 94 ? 23.700 20.043 12.445 1.00 9.36 91 HIS A C 1
ATOM 793 O O . HIS A 1 94 ? 24.744 19.410 12.649 1.00 10.39 91 HIS A O 1
ATOM 800 N N . GLY A 1 95 ? 23.074 20.064 11.275 1.00 10.22 92 GLY A N 1
ATOM 801 C CA . GLY A 1 95 ? 23.589 19.447 10.064 1.00 11.74 92 GLY A CA 1
ATOM 802 C C . GLY A 1 95 ? 24.574 20.365 9.338 1.00 11.45 92 GLY A C 1
ATOM 803 O O . GLY A 1 95 ? 24.944 21.463 9.814 1.00 11.14 92 GLY A O 1
ATOM 804 N N . GLY A 1 96 ? 24.975 19.901 8.160 1.00 11.54 93 GLY A N 1
ATOM 805 C CA . GLY A 1 96 ? 26.031 20.562 7.391 1.00 11.25 93 GLY A CA 1
ATOM 806 C C . GLY A 1 96 ? 27.122 19.609 6.953 1.00 12.52 93 GLY A C 1
ATOM 807 O O . GLY A 1 96 ? 28.247 20.066 6.686 1.00 12.26 93 GLY A O 1
ATOM 808 N N . GLY A 1 97 ? 26.830 18.305 6.893 1.00 13.51 94 GLY A N 1
ATOM 809 C CA . GLY A 1 97 ? 27.799 17.319 6.394 1.00 14.26 94 GLY A CA 1
ATOM 810 C C . GLY A 1 97 ? 29.048 17.152 7.222 1.00 14.53 94 GLY A C 1
ATOM 811 O O . GLY A 1 97 ? 30.057 16.640 6.700 1.00 16.67 94 GLY A O 1
ATOM 812 N N A PHE A 1 98 ? 28.990 17.588 8.475 0.60 11.55 95 PHE A N 1
ATOM 813 N N B PHE A 1 98 ? 28.955 17.551 8.499 0.40 12.20 95 PHE A N 1
ATOM 814 C CA A PHE A 1 98 ? 30.107 17.514 9.410 0.60 12.46 95 PHE A CA 1
ATOM 815 C CA B PHE A 1 98 ? 30.049 17.629 9.511 0.40 12.17 95 PHE A CA 1
ATOM 816 C C A PHE A 1 98 ? 31.115 18.637 9.182 0.60 11.19 95 PHE A C 1
ATOM 817 C C B PHE A 1 98 ? 31.152 18.609 9.149 0.40 11.47 95 PHE A C 1
ATOM 818 O O A PHE A 1 98 ? 31.960 18.887 10.047 0.60 10.64 95 PHE A O 1
ATOM 819 O O B PHE A 1 98 ? 32.151 18.689 9.853 0.40 12.15 95 PHE A O 1
ATOM 834 N N . ILE A 1 99 ? 30.980 19.348 8.062 1.00 10.49 96 ILE A N 1
ATOM 835 C CA . ILE A 1 99 ? 31.983 20.324 7.627 1.00 10.84 96 ILE A CA 1
ATOM 836 C C . ILE A 1 99 ? 31.525 21.763 7.600 1.00 10.72 96 ILE A C 1
ATOM 837 O O . ILE A 1 99 ? 32.358 22.659 7.586 1.00 12.64 96 ILE A O 1
ATOM 842 N N . LEU A 1 100 ? 30.209 21.979 7.604 1.00 10.18 97 LEU A N 1
ATOM 843 C CA . LEU A 1 100 ? 29.640 23.327 7.561 1.00 10.85 97 LEU A CA 1
ATOM 844 C C . LEU A 1 100 ? 28.665 23.553 8.695 1.00 11.52 97 LEU A C 1
ATOM 845 O O . LEU A 1 100 ? 28.282 22.623 9.405 1.00 10.88 97 LEU A O 1
ATOM 850 N N . GLY A 1 101 ? 28.267 24.803 8.851 1.00 11.13 98 GLY A N 1
ATOM 851 C CA . GLY A 1 101 ? 27.209 25.147 9.798 1.00 11.91 98 GLY A CA 1
ATOM 852 C C . GLY A 1 101 ? 27.699 25.596 11.155 1.00 12.25 98 GLY A C 1
ATOM 853 O O . GLY A 1 101 ? 28.869 25.463 11.504 1.00 13.62 98 GLY A O 1
ATOM 854 N N . ASN A 1 102 ? 26.788 26.178 11.920 1.00 11.45 99 ASN A N 1
ATOM 855 C CA . ASN A 1 102 ? 27.077 26.674 13.253 1.00 12.18 99 ASN A CA 1
ATOM 856 C C . ASN A 1 102 ? 25.752 26.918 13.953 1.00 12.52 99 ASN A C 1
ATOM 857 O O . ASN A 1 102 ? 24.723 26.452 13.471 1.00 13.54 99 ASN A O 1
ATOM 862 N N . LEU A 1 103 ? 25.763 27.636 15.063 1.00 12.61 100 LEU A N 1
ATOM 863 C CA . LEU A 1 103 ? 24.510 27.842 15.787 1.00 13.17 100 LEU A CA 1
ATOM 864 C C . LEU A 1 103 ? 23.621 28.867 15.112 1.00 13.29 100 LEU A C 1
ATOM 865 O O . LEU A 1 103 ? 22.406 28.851 15.316 1.00 15.84 100 LEU A O 1
ATOM 870 N N . ASP A 1 104 ? 24.188 29.749 14.311 1.00 10.81 101 ASP A N 1
ATOM 871 C CA . ASP A 1 104 ? 23.374 30.707 13.590 1.00 11.79 101 ASP A CA 1
ATOM 872 C C . ASP A 1 104 ? 22.660 30.110 12.368 1.00 10.16 101 ASP A C 1
ATOM 873 O O . ASP A 1 104 ? 21.546 30.535 12.026 1.00 10.68 101 ASP A O 1
ATOM 878 N N . THR A 1 105 ? 23.258 29.115 11.714 1.00 10.05 102 THR A N 1
ATOM 879 C CA . THR A 1 105 ? 22.628 28.531 10.540 1.00 10.63 102 THR A CA 1
ATOM 880 C C . THR A 1 105 ? 21.366 27.745 10.866 1.00 9.93 102 THR A C 1
ATOM 881 O O . THR A 1 105 ? 20.547 27.515 9.984 1.00 9.97 102 THR A O 1
ATOM 885 N N . HIS A 1 106 ? 21.218 27.354 12.133 1.00 10.16 103 HIS A N 1
ATOM 886 C CA . HIS A 1 106 ? 20.075 26.569 12.596 1.00 9.82 103 HIS A CA 1
ATOM 887 C C . HIS A 1 106 ? 19.317 27.269 13.728 1.00 10.20 103 HIS A C 1
ATOM 888 O O . HIS A 1 106 ? 18.528 26.658 14.446 1.00 10.77 103 HIS A O 1
ATOM 895 N N . ASP A 1 107 ? 19.541 28.579 13.862 1.00 9.98 104 ASP A N 1
ATOM 896 C CA . ASP A 1 107 ? 18.929 29.364 14.910 1.00 9.34 104 ASP A CA 1
ATOM 897 C C . ASP A 1 107 ? 17.404 29.280 14.885 1.00 9.58 104 ASP A C 1
ATOM 898 O O . ASP A 1 107 ? 16.768 29.098 15.925 1.00 11.13 104 ASP A O 1
ATOM 903 N N . ARG A 1 108 ? 16.806 29.415 13.709 1.00 9.70 105 ARG A N 1
ATOM 904 C CA . ARG A 1 108 ? 15.343 29.423 13.645 1.00 9.04 105 ARG A CA 1
ATOM 905 C C . ARG A 1 108 ? 14.777 28.056 14.015 1.00 8.67 105 ARG A C 1
ATOM 906 O O . ARG A 1 108 ? 13.748 27.969 14.682 1.00 9.58 105 ARG A O 1
ATOM 914 N N . ILE A 1 109 ? 15.393 26.995 13.507 1.00 9.59 106 ILE A N 1
ATOM 915 C CA . ILE A 1 109 ? 15.000 25.627 13.851 1.00 8.67 106 ILE A CA 1
ATOM 916 C C . ILE A 1 109 ? 15.013 25.443 15.380 1.00 9.72 106 ILE A C 1
ATOM 917 O O . ILE A 1 109 ? 14.072 24.947 15.966 1.00 9.41 106 ILE A O 1
ATOM 930 N N . ARG A 1 111 ? 14.990 27.788 17.827 1.00 8.37 108 ARG A N 1
ATOM 931 C CA . ARG A 1 111 ? 14.001 28.656 18.468 1.00 9.26 108 ARG A CA 1
ATOM 932 C C . ARG A 1 111 ? 12.596 28.091 18.315 1.00 10.19 108 ARG A C 1
ATOM 933 O O . ARG A 1 111 ? 11.796 28.120 19.255 1.00 10.70 108 ARG A O 1
ATOM 941 N N . LEU A 1 112 ? 12.278 27.575 17.135 1.00 9.21 109 LEU A N 1
ATOM 942 C CA . LEU A 1 112 ? 10.956 26.986 16.916 1.00 8.90 109 LEU A CA 1
ATOM 943 C C . LEU A 1 112 ? 10.790 25.710 17.756 1.00 9.36 109 LEU A C 1
ATOM 944 O O . LEU A 1 112 ? 9.715 25.477 18.331 1.00 8.72 109 LEU A O 1
ATOM 949 N N . LEU A 1 113 ? 11.811 24.859 17.818 1.00 8.77 110 LEU A N 1
ATOM 950 C CA . LEU A 1 113 ? 11.700 23.649 18.648 1.00 9.89 110 LEU A CA 1
ATOM 951 C C . LEU A 1 113 ? 11.513 24.041 20.116 1.00 11.05 110 LEU A C 1
ATOM 952 O O . LEU A 1 113 ? 10.763 23.395 20.839 1.00 10.54 110 LEU A O 1
ATOM 957 N N . ALA A 1 114 ? 12.212 25.083 20.568 1.00 9.64 111 ALA A N 1
ATOM 958 C CA . ALA A 1 114 ? 12.045 25.573 21.944 1.00 10.28 111 ALA A CA 1
ATOM 959 C C . ALA A 1 114 ? 10.603 26.062 22.145 1.00 9.85 111 ALA A C 1
ATOM 960 O O . ALA A 1 114 ? 9.928 25.692 23.121 1.00 9.82 111 ALA A O 1
ATOM 962 N N . ARG A 1 115 ? 10.108 26.890 21.222 1.00 9.50 112 ARG A N 1
ATOM 963 C CA . ARG A 1 115 ? 8.731 27.392 21.323 1.00 10.14 112 ARG A CA 1
ATOM 964 C C . ARG A 1 115 ? 7.724 26.266 21.379 1.00 10.48 112 ARG A C 1
ATOM 965 O O . ARG A 1 115 ? 6.789 26.277 22.209 1.00 11.96 112 ARG A O 1
ATOM 973 N N . TYR A 1 116 ? 7.891 25.281 20.507 1.00 10.29 113 TYR A N 1
ATOM 974 C CA . TYR A 1 116 ? 6.923 24.205 20.397 1.00 11.51 113 TYR A CA 1
ATOM 975 C C . TYR A 1 116 ? 6.977 23.178 21.521 1.00 13.45 113 TYR A C 1
ATOM 976 O O . TYR A 1 116 ? 5.947 22.619 21.891 1.00 16.39 113 TYR A O 1
ATOM 985 N N . THR A 1 117 ? 8.152 22.904 22.069 1.00 11.97 114 THR A N 1
ATOM 986 C CA . THR A 1 117 ? 8.232 21.974 23.197 1.00 11.67 114 THR A CA 1
ATOM 987 C C . THR A 1 117 ? 8.022 22.642 24.546 1.00 11.84 114 THR A C 1
ATOM 988 O O . THR A 1 117 ? 7.724 21.972 25.527 1.00 13.15 114 THR A O 1
ATOM 992 N N . GLY A 1 118 ? 8.219 23.953 24.598 1.00 10.90 115 GLY A N 1
ATOM 993 C CA . GLY A 1 118 ? 8.190 24.701 25.842 1.00 11.86 115 GLY A CA 1
ATOM 994 C C . GLY A 1 118 ? 9.395 24.437 26.747 1.00 11.93 115 GLY A C 1
ATOM 995 O O . GLY A 1 118 ? 9.402 24.859 27.917 1.00 12.10 115 GLY A O 1
ATOM 996 N N . CYS A 1 119 ? 10.421 23.783 26.199 1.00 10.63 116 CYS A N 1
ATOM 997 C CA . CYS A 1 119 ? 11.605 23.382 26.955 1.00 11.30 116 CYS A CA 1
ATOM 998 C C . CYS A 1 119 ? 12.874 24.062 26.482 1.00 10.83 116 CYS A C 1
ATOM 999 O O . CYS A 1 119 ? 12.975 24.515 25.344 1.00 11.35 116 CYS A O 1
ATOM 1002 N N . THR A 1 120 ? 13.859 24.115 27.373 1.00 9.87 117 THR A N 1
ATOM 1003 C CA . THR A 1 120 ? 15.173 24.637 27.005 1.00 9.75 117 THR A CA 1
ATOM 1004 C C . THR A 1 120 ? 15.750 23.816 25.856 1.00 10.78 117 THR A C 1
ATOM 1005 O O . THR A 1 120 ? 15.753 22.584 25.905 1.00 10.29 117 THR A O 1
ATOM 1009 N N . VAL A 1 121 ? 16.236 24.504 24.828 1.00 9.15 118 VAL A N 1
ATOM 1010 C CA . VAL A 1 121 ? 16.985 23.861 23.751 1.00 8.70 118 VAL A CA 1
ATOM 1011 C C . VAL A 1 121 ? 18.420 24.332 23.896 1.00 9.68 118 VAL A C 1
ATOM 1012 O O . VAL A 1 121 ? 18.669 25.537 24.066 1.00 10.31 118 VAL A O 1
ATOM 1016 N N . ILE A 1 122 ? 19.361 23.399 23.883 1.00 9.16 119 ILE A N 1
ATOM 1017 C CA . ILE A 1 122 ? 20.773 23.719 23.984 1.00 9.34 119 ILE A CA 1
ATOM 1018 C C . ILE A 1 122 ? 21.458 23.300 22.689 1.00 8.34 119 ILE A C 1
ATOM 1019 O O . ILE A 1 122 ? 21.574 22.109 22.371 1.00 10.00 119 ILE A O 1
ATOM 1024 N N . GLY A 1 123 ? 21.840 24.293 21.906 1.00 9.31 120 GLY A N 1
ATOM 1025 C CA . GLY A 1 123 ? 22.581 24.017 20.687 1.00 9.16 120 GLY A CA 1
ATOM 1026 C C . GLY A 1 123 ? 24.057 23.864 20.989 1.00 9.87 120 GLY A C 1
ATOM 1027 O O . GLY A 1 123 ? 24.622 24.625 21.782 1.00 11.13 120 GLY A O 1
ATOM 1028 N N . ILE A 1 124 ? 24.679 22.867 20.375 1.00 9.16 121 ILE A N 1
ATOM 1029 C CA . ILE A 1 124 ? 26.106 22.570 20.588 1.00 9.38 121 ILE A CA 1
ATOM 1030 C C . ILE A 1 124 ? 26.900 22.898 19.339 1.00 11.36 121 ILE A C 1
ATOM 1031 O O . ILE A 1 124 ? 26.695 22.287 18.290 1.00 11.41 121 ILE A O 1
ATOM 1036 N N . ASP A 1 125 ? 27.832 23.843 19.444 1.00 11.21 122 ASP A N 1
ATOM 1037 C CA . ASP A 1 125 ? 28.675 24.257 18.309 1.00 11.89 122 ASP A CA 1
ATOM 1038 C C . ASP A 1 125 ? 29.884 23.311 18.260 1.00 11.72 122 ASP A C 1
ATOM 1039 O O . ASP A 1 125 ? 31.026 23.671 18.565 1.00 11.78 122 ASP A O 1
ATOM 1044 N N . TYR A 1 126 ? 29.611 22.057 17.895 1.00 11.22 123 TYR A N 1
ATOM 1045 C CA . TYR A 1 126 ? 30.634 21.021 17.864 1.00 10.80 123 TYR A CA 1
ATOM 1046 C C . TYR A 1 126 ? 31.704 21.338 16.835 1.00 10.30 123 TYR A C 1
ATOM 1047 O O . TYR A 1 126 ? 31.468 22.070 15.866 1.00 10.99 123 TYR A O 1
ATOM 1056 N N . SER A 1 127 ? 32.893 20.798 17.067 1.00 10.34 124 SER A N 1
ATOM 1057 C CA . SER A 1 127 ? 34.014 21.036 16.210 1.00 11.13 124 SER A CA 1
ATOM 1058 C C . SER A 1 127 ? 33.826 20.387 14.855 1.00 9.33 124 SER A C 1
ATOM 1059 O O . SER A 1 127 ? 33.514 19.204 14.752 1.00 11.01 124 SER A O 1
ATOM 1062 N N . LEU A 1 128 ? 34.021 21.189 13.817 1.00 10.28 125 LEU A N 1
ATOM 1063 C CA . LEU A 1 128 ? 33.803 20.738 12.447 1.00 10.03 125 LEU A CA 1
ATOM 1064 C C . LEU A 1 128 ? 34.989 19.990 11.861 1.00 9.87 125 LEU A C 1
ATOM 1065 O O . LEU A 1 128 ? 36.156 20.191 12.245 1.00 10.71 125 LEU A O 1
ATOM 1070 N N . SER A 1 129 ? 34.668 19.137 10.893 1.00 9.87 126 SER A N 1
ATOM 1071 C CA . SER A 1 129 ? 35.646 18.408 10.091 1.00 9.35 126 SER A CA 1
ATOM 1072 C C . SER A 1 129 ? 36.036 19.264 8.877 1.00 9.97 126 SER A C 1
ATOM 1073 O O . SER A 1 129 ? 35.267 20.129 8.458 1.00 10.87 126 SER A O 1
ATOM 1076 N N . PRO A 1 130 ? 37.221 19.026 8.284 1.00 9.68 127 PRO A N 1
ATOM 1077 C CA . PRO A 1 130 ? 38.174 17.955 8.581 1.00 11.60 127 PRO A CA 1
ATOM 1078 C C . PRO A 1 130 ? 39.209 18.207 9.673 1.00 10.37 127 PRO A C 1
ATOM 1079 O O . PRO A 1 130 ? 40.028 17.326 9.935 1.00 10.26 127 PRO A O 1
ATOM 1083 N N . GLN A 1 131 ? 39.172 19.373 10.336 1.00 9.50 128 GLN A N 1
ATOM 1084 C CA . GLN A 1 131 ? 40.125 19.626 11.405 1.00 8.94 128 GLN A CA 1
ATOM 1085 C C . GLN A 1 131 ? 39.862 18.669 12.554 1.00 9.49 128 GLN A C 1
ATOM 1086 O O . GLN A 1 131 ? 40.790 18.100 13.103 1.00 10.80 128 GLN A O 1
ATOM 1092 N N . ALA A 1 132 ? 38.595 18.530 12.919 1.00 8.44 129 ALA A N 1
ATOM 1093 C CA . ALA A 1 132 ? 38.168 17.503 13.868 1.00 8.65 129 ALA A CA 1
ATOM 1094 C C . ALA A 1 132 ? 37.724 16.279 13.073 1.00 10.24 129 ALA A C 1
ATOM 1095 O O . ALA A 1 132 ? 37.245 16.383 11.931 1.00 12.35 129 ALA A O 1
ATOM 1097 N N A ARG A 1 133 ? 37.890 15.113 13.679 0.50 9.68 130 ARG A N 1
ATOM 1098 N N B ARG A 1 133 ? 37.882 15.112 13.682 0.50 10.39 130 ARG A N 1
ATOM 1099 C CA A ARG A 1 133 ? 37.439 13.874 13.075 0.50 10.69 130 ARG A CA 1
ATOM 1100 C CA B ARG A 1 133 ? 37.454 13.869 13.064 0.50 11.70 130 ARG A CA 1
ATOM 1101 C C A ARG A 1 133 ? 36.532 13.150 14.056 0.50 10.26 130 ARG A C 1
ATOM 1102 C C B ARG A 1 133 ? 36.677 13.026 14.070 0.50 11.42 130 ARG A C 1
ATOM 1103 O O A ARG A 1 133 ? 36.472 13.497 15.231 0.50 10.84 130 ARG A O 1
ATOM 1104 O O B ARG A 1 133 ? 36.890 13.131 15.287 0.50 10.62 130 ARG A O 1
ATOM 1119 N N . TYR A 1 134 ? 35.817 12.159 13.543 1.00 10.86 131 TYR A N 1
ATOM 1120 C CA . TYR A 1 134 ? 35.075 11.205 14.360 1.00 11.03 131 TYR A CA 1
ATOM 1121 C C . TYR A 1 134 ? 36.052 10.576 15.349 1.00 10.76 131 TYR A C 1
ATOM 1122 O O . TYR A 1 134 ? 37.171 10.219 14.970 1.00 11.82 131 TYR A O 1
ATOM 1131 N N . PRO A 1 135 ? 35.661 10.388 16.617 1.00 10.36 132 PRO A N 1
ATOM 1132 C CA . PRO A 1 135 ? 34.382 10.692 17.259 1.00 9.84 132 PRO A CA 1
ATOM 1133 C C . PRO A 1 135 ? 34.393 11.966 18.098 1.00 10.37 132 PRO A C 1
ATOM 1134 O O . PRO A 1 135 ? 33.663 12.062 19.080 1.00 10.21 132 PRO A O 1
ATOM 1138 N N . GLN A 1 136 ? 35.183 12.966 17.720 1.00 9.44 133 GLN A N 1
ATOM 1139 C CA . GLN A 1 136 ? 35.327 14.167 18.533 1.00 10.21 133 GLN A CA 1
ATOM 1140 C C . GLN A 1 136 ? 34.014 14.864 18.835 1.00 10.76 133 GLN A C 1
ATOM 1141 O O . GLN A 1 136 ? 33.750 15.196 19.995 1.00 9.69 133 GLN A O 1
ATOM 1147 N N . ALA A 1 137 ? 33.190 15.108 17.811 1.00 10.59 134 ALA A N 1
ATOM 1148 C CA . ALA A 1 137 ? 31.929 15.811 18.008 1.00 10.42 134 ALA A CA 1
ATOM 1149 C C . ALA A 1 137 ? 31.004 15.048 18.963 1.00 9.90 134 ALA A C 1
ATOM 1150 O O . ALA A 1 137 ? 30.295 15.668 19.775 1.00 10.83 134 ALA A O 1
ATOM 1152 N N . ILE A 1 138 ? 31.002 13.719 18.861 1.00 9.62 135 ILE A N 1
ATOM 1153 C CA . ILE A 1 138 ? 30.238 12.889 19.806 1.00 9.38 135 ILE A CA 1
ATOM 1154 C C . ILE A 1 138 ? 30.779 13.085 21.236 1.00 10.17 135 ILE A C 1
ATOM 1155 O O . ILE A 1 138 ? 30.025 13.308 22.186 1.00 10.47 135 ILE A O 1
ATOM 1160 N N . GLU A 1 139 ? 32.093 13.008 21.395 1.00 9.46 136 GLU A N 1
ATOM 1161 C CA . GLU A 1 139 ? 32.696 13.188 22.721 1.00 9.32 136 GLU A CA 1
ATOM 1162 C C . GLU A 1 139 ? 32.423 14.587 23.284 1.00 9.84 136 GLU A C 1
ATOM 1163 O O . GLU A 1 139 ? 32.222 14.761 24.496 1.00 10.88 136 GLU A O 1
ATOM 1169 N N . GLU A 1 140 ? 32.423 15.601 22.425 1.00 9.64 137 GLU A N 1
ATOM 1170 C CA . GLU A 1 140 ? 32.104 16.959 22.862 1.00 9.71 137 GLU A CA 1
ATOM 1171 C C . GLU A 1 140 ? 30.644 17.040 23.354 1.00 9.62 137 GLU A C 1
ATOM 1172 O O . GLU A 1 140 ? 30.340 17.660 24.389 1.00 10.71 137 GLU A O 1
ATOM 1178 N N . THR A 1 141 ? 29.747 16.422 22.596 1.00 9.92 138 THR A N 1
ATOM 1179 C CA . THR A 1 141 ? 28.330 16.398 22.927 1.00 9.84 138 THR A CA 1
ATOM 1180 C C . THR A 1 141 ? 28.128 15.747 24.278 1.00 10.51 138 THR A C 1
ATOM 1181 O O . THR A 1 141 ? 27.419 16.289 25.130 1.00 10.71 138 THR A O 1
ATOM 1185 N N . VAL A 1 142 ? 28.757 14.605 24.487 1.00 10.46 139 VAL A N 1
ATOM 1186 C CA . VAL A 1 142 ? 28.673 13.890 25.766 1.00 11.41 139 VAL A CA 1
ATOM 1187 C C . VAL A 1 142 ? 29.229 14.737 26.911 1.00 10.69 139 VAL A C 1
ATOM 1188 O O . VAL A 1 142 ? 28.651 14.800 28.012 1.00 11.43 139 VAL A O 1
ATOM 1192 N N . ALA A 1 143 ? 30.338 15.423 26.656 1.00 10.12 140 ALA A N 1
ATOM 1193 C CA . ALA A 1 143 ? 30.913 16.301 27.661 1.00 10.40 140 ALA A CA 1
ATOM 1194 C C . ALA A 1 143 ? 29.959 17.437 28.024 1.00 12.12 140 ALA A C 1
ATOM 1195 O O . ALA A 1 143 ? 29.822 17.783 29.196 1.00 12.70 140 ALA A O 1
ATOM 1197 N N . VAL A 1 144 ? 29.281 18.000 27.035 1.00 11.48 141 VAL A N 1
ATOM 1198 C CA . VAL A 1 144 ? 28.310 19.059 27.264 1.00 11.08 141 VAL A CA 1
ATOM 1199 C C . VAL A 1 144 ? 27.130 18.562 28.098 1.00 11.75 141 VAL A C 1
ATOM 1200 O O . VAL A 1 144 ? 26.713 19.207 29.072 1.00 11.15 141 VAL A O 1
ATOM 1204 N N . CYS A 1 145 ? 26.603 17.395 27.747 1.00 11.19 142 CYS A N 1
ATOM 1205 C CA . CYS A 1 145 ? 25.481 16.834 28.479 1.00 12.78 142 CYS A CA 1
ATOM 1206 C C . CYS A 1 145 ? 25.881 16.568 29.929 1.00 11.44 142 CYS A C 1
ATOM 1207 O O . CYS A 1 145 ? 25.111 16.806 30.860 1.00 11.93 142 CYS A O 1
ATOM 1210 N N . SER A 1 146 ? 27.092 16.063 30.133 1.00 10.57 143 SER A N 1
ATOM 1211 C CA . SER A 1 146 ? 27.568 15.803 31.484 1.00 11.40 143 SER A CA 1
ATOM 1212 C C . SER A 1 146 ? 27.742 17.089 32.276 1.00 11.01 143 SER A C 1
ATOM 1213 O O . SER A 1 146 ? 27.395 17.153 33.463 1.00 12.72 143 SER A O 1
ATOM 1216 N N . TYR A 1 147 ? 28.297 18.105 31.627 1.00 10.44 144 TYR A N 1
ATOM 1217 C CA . TYR A 1 147 ? 28.501 19.398 32.267 1.00 11.11 144 TYR A CA 1
ATOM 1218 C C . TYR A 1 147 ? 27.169 19.986 32.733 1.00 11.32 144 TYR A C 1
ATOM 1219 O O . TYR A 1 147 ? 27.042 20.382 33.896 1.00 11.52 144 TYR A O 1
ATOM 1228 N N . PHE A 1 148 ? 26.179 20.053 31.845 1.00 11.11 145 PHE A N 1
ATOM 1229 C CA . PHE A 1 148 ? 24.902 20.632 32.231 1.00 11.32 145 PHE A CA 1
ATOM 1230 C C . PHE A 1 148 ? 24.166 19.796 33.264 1.00 13.07 145 PHE A C 1
ATOM 1231 O O . PHE A 1 148 ? 23.447 20.347 34.110 1.00 12.50 145 PHE A O 1
ATOM 1239 N N . SER A 1 149 ? 24.354 18.482 33.253 1.00 12.17 146 SER A N 1
ATOM 1240 C CA . SER A 1 149 ? 23.769 17.654 34.299 1.00 12.46 146 SER A CA 1
ATOM 1241 C C . SER A 1 149 ? 24.338 18.008 35.681 1.00 14.33 146 SER A C 1
ATOM 1242 O O . SER A 1 149 ? 23.611 17.977 36.691 1.00 17.27 146 SER A O 1
ATOM 1245 N N A GLN A 1 150 ? 25.625 18.328 35.730 0.70 13.59 147 GLN A N 1
ATOM 1246 N N B GLN A 1 150 ? 25.624 18.345 35.726 0.30 13.94 147 GLN A N 1
ATOM 1247 C CA A GLN A 1 150 ? 26.282 18.693 36.977 0.70 15.50 147 GLN A CA 1
ATOM 1248 C CA B GLN A 1 150 ? 26.291 18.690 36.980 0.30 14.53 147 GLN A CA 1
ATOM 1249 C C A GLN A 1 150 ? 25.989 20.121 37.408 0.70 15.32 147 GLN A C 1
ATOM 1250 C C B GLN A 1 150 ? 26.169 20.160 37.364 0.30 14.32 147 GLN A C 1
ATOM 1251 O O A GLN A 1 150 ? 26.014 20.415 38.600 0.70 17.53 147 GLN A O 1
ATOM 1252 O O B GLN A 1 150 ? 26.575 20.541 38.465 0.30 15.00 147 GLN A O 1
ATOM 1263 N N . HIS A 1 151 ? 25.655 20.988 36.455 1.00 13.95 148 HIS A N 1
ATOM 1264 C CA . HIS A 1 151 ? 25.476 22.423 36.743 1.00 12.90 148 HIS A CA 1
ATOM 1265 C C . HIS A 1 151 ? 24.058 22.907 36.441 1.00 12.78 148 HIS A C 1
ATOM 1266 O O . HIS A 1 151 ? 23.831 24.059 36.092 1.00 13.66 148 HIS A O 1
ATOM 1273 N N . ALA A 1 152 ? 23.086 22.029 36.619 1.00 13.31 149 ALA A N 1
ATOM 1274 C CA . ALA A 1 152 ? 21.730 22.338 36.220 1.00 12.95 149 ALA A CA 1
ATOM 1275 C C . ALA A 1 152 ? 21.132 23.533 36.932 1.00 13.23 149 ALA A C 1
ATOM 1276 O O . ALA A 1 152 ? 20.492 24.361 36.299 1.00 13.54 149 ALA A O 1
ATOM 1278 N N . ASP A 1 153 ? 21.335 23.624 38.237 1.00 14.56 150 ASP A N 1
ATOM 1279 C CA . ASP A 1 153 ? 20.719 24.717 38.985 1.00 15.83 150 ASP A CA 1
ATOM 1280 C C . ASP A 1 153 ? 21.263 26.082 38.568 1.00 14.97 150 ASP A C 1
ATOM 1281 O O . ASP A 1 153 ? 20.492 27.017 38.361 1.00 14.54 150 ASP A O 1
ATOM 1286 N N . GLU A 1 154 ? 22.578 26.140 38.404 1.00 14.88 151 GLU A N 1
ATOM 1287 C CA . GLU A 1 154 ? 23.300 27.323 37.947 1.00 17.48 151 GLU A CA 1
ATOM 1288 C C . GLU A 1 154 ? 22.687 27.874 36.650 1.00 16.60 151 GLU A C 1
ATOM 1289 O O . GLU A 1 154 ? 22.500 29.089 36.496 1.00 16.65 151 GLU A O 1
ATOM 1295 N N . TYR A 1 155 ? 22.340 26.973 35.728 1.00 14.00 152 TYR A N 1
ATOM 1296 C CA . TYR A 1 155 ? 21.778 27.369 34.436 1.00 15.25 152 TYR A CA 1
ATOM 1297 C C . TYR A 1 155 ? 20.245 27.292 34.343 1.00 15.69 152 TYR A C 1
ATOM 1298 O O . TYR A 1 155 ? 19.665 27.492 33.278 1.00 18.07 152 TYR A O 1
ATOM 1307 N N . SER A 1 156 ? 19.592 27.018 35.467 1.00 14.58 153 SER A N 1
ATOM 1308 C CA . SER A 1 156 ? 18.127 26.949 35.530 1.00 14.81 153 SER A CA 1
ATOM 1309 C C . SER A 1 156 ? 17.558 25.894 34.608 1.00 13.56 153 SER A C 1
ATOM 1310 O O . SER A 1 156 ? 16.537 26.111 33.955 1.00 14.61 153 SER A O 1
ATOM 1313 N N . LEU A 1 157 ? 18.197 24.737 34.579 1.00 12.37 154 LEU A N 1
ATOM 1314 C CA . LEU A 1 157 ? 17.769 23.658 33.702 1.00 12.67 154 LEU A CA 1
ATOM 1315 C C . LEU A 1 157 ? 17.100 22.524 34.466 1.00 12.64 154 LEU A C 1
ATOM 1316 O O . LEU A 1 157 ? 17.387 22.302 35.651 1.00 13.10 154 LEU A O 1
ATOM 1321 N N . ASN A 1 158 ? 16.237 21.802 33.756 1.00 12.10 155 ASN A N 1
ATOM 1322 C CA . ASN A 1 158 ? 15.758 20.524 34.243 1.00 12.44 155 ASN A CA 1
ATOM 1323 C C . ASN A 1 158 ? 16.465 19.494 33.394 1.00 13.32 155 ASN A C 1
ATOM 1324 O O . ASN A 1 158 ? 16.224 19.401 32.184 1.00 14.90 155 ASN A O 1
ATOM 1329 N N A VAL A 1 159 ? 17.354 18.751 34.049 0.60 13.48 156 VAL A N 1
ATOM 1330 N N B VAL A 1 159 ? 17.358 18.728 34.002 0.40 14.45 156 VAL A N 1
ATOM 1331 C CA A VAL A 1 159 ? 18.175 17.731 33.408 0.60 15.11 156 VAL A CA 1
ATOM 1332 C CA B VAL A 1 159 ? 18.072 17.704 33.254 0.40 16.06 156 VAL A CA 1
ATOM 1333 C C A VAL A 1 159 ? 17.766 16.317 33.819 0.60 14.80 156 VAL A C 1
ATOM 1334 C C B VAL A 1 159 ? 17.754 16.311 33.789 0.40 15.50 156 VAL A C 1
ATOM 1335 O O A VAL A 1 159 ? 18.481 15.355 33.535 0.60 16.62 156 VAL A O 1
ATOM 1336 O O B VAL A 1 159 ? 18.519 15.368 33.580 0.40 16.66 156 VAL A O 1
ATOM 1343 N N . GLU A 1 160 ? 16.625 16.182 34.481 1.00 15.08 157 GLU A N 1
ATOM 1344 C CA . GLU A 1 160 ? 16.160 14.866 34.900 1.00 14.50 157 GLU A CA 1
ATOM 1345 C C . GLU A 1 160 ? 15.712 14.118 33.651 1.00 12.81 157 GLU A C 1
ATOM 1346 O O . GLU A 1 160 ? 15.861 12.882 33.562 1.00 12.55 157 GLU A O 1
ATOM 1352 N N . LYS A 1 161 ? 15.143 14.871 32.704 1.00 10.89 158 LYS A N 1
ATOM 1353 C CA . LYS A 1 161 ? 14.684 14.357 31.415 1.00 11.23 158 LYS A CA 1
ATOM 1354 C C . LYS A 1 161 ? 15.370 15.160 30.332 1.00 10.13 158 LYS A C 1
ATOM 1355 O O . LYS A 1 161 ? 15.349 16.395 30.352 1.00 11.46 158 LYS A O 1
ATOM 1361 N N . ILE A 1 162 ? 16.022 14.457 29.418 1.00 9.76 159 ILE A N 1
ATOM 1362 C CA . ILE A 1 162 ? 16.721 15.093 28.309 1.00 9.56 159 ILE A CA 1
ATOM 1363 C C . ILE A 1 162 ? 16.390 14.413 26.983 1.00 10.60 159 ILE A C 1
ATOM 1364 O O . ILE A 1 162 ? 15.885 13.298 26.944 1.00 10.87 159 ILE A O 1
ATOM 1369 N N . GLY A 1 163 ? 16.640 15.119 25.882 1.00 10.27 160 GLY A N 1
ATOM 1370 C CA . GLY A 1 163 ? 16.524 14.528 24.565 1.00 11.07 160 GLY A CA 1
ATOM 1371 C C . GLY A 1 163 ? 17.607 15.044 23.661 1.00 10.15 160 GLY A C 1
ATOM 1372 O O . GLY A 1 163 ? 18.346 15.953 24.008 1.00 10.43 160 GLY A O 1
ATOM 1373 N N . PHE A 1 164 ? 17.709 14.418 22.493 1.00 9.84 161 PHE A N 1
ATOM 1374 C CA . PHE A 1 164 ? 18.621 14.838 21.454 1.00 10.90 161 PHE A CA 1
ATOM 1375 C C . PHE A 1 164 ? 17.822 15.052 20.193 1.00 12.09 161 PHE A C 1
ATOM 1376 O O . PHE A 1 164 ? 16.815 14.387 19.960 1.00 13.16 161 PHE A O 1
ATOM 1384 N N . ALA A 1 165 ? 18.256 16.013 19.400 1.00 10.37 162 ALA A N 1
ATOM 1385 C CA . ALA A 1 165 ? 17.590 16.347 18.148 1.00 10.94 162 ALA A CA 1
ATOM 1386 C C . ALA A 1 165 ? 18.622 16.790 17.128 1.00 10.73 162 ALA A C 1
ATOM 1387 O O . ALA A 1 165 ? 19.635 17.389 17.498 1.00 10.36 162 ALA A O 1
ATOM 1389 N N . GLY A 1 166 ? 18.381 16.506 15.848 1.00 9.75 163 GLY A N 1
ATOM 1390 C CA . GLY A 1 166 ? 19.301 16.944 14.826 1.00 9.64 163 GLY A CA 1
ATOM 1391 C C . GLY A 1 166 ? 18.777 16.694 13.424 1.00 9.40 163 GLY A C 1
ATOM 1392 O O . GLY A 1 166 ? 17.845 15.898 13.226 1.00 9.72 163 GLY A O 1
ATOM 1393 N N . ASP A 1 167 ? 19.372 17.399 12.473 1.00 10.28 164 ASP A N 1
ATOM 1394 C CA . ASP A 1 167 ? 19.012 17.279 11.063 1.00 9.95 164 ASP A CA 1
ATOM 1395 C C . ASP A 1 167 ? 20.234 16.794 10.283 1.00 9.66 164 ASP A C 1
ATOM 1396 O O . ASP A 1 167 ? 21.351 17.272 10.513 1.00 10.76 164 ASP A O 1
ATOM 1411 N N . ALA A 1 169 ? 23.487 15.371 9.081 1.00 11.41 166 ALA A N 1
ATOM 1412 C CA . ALA A 1 169 ? 24.649 14.946 9.879 1.00 10.50 166 ALA A CA 1
ATOM 1413 C C . ALA A 1 169 ? 24.374 15.131 11.370 1.00 10.20 166 ALA A C 1
ATOM 1414 O O . ALA A 1 169 ? 24.861 14.368 12.219 1.00 11.37 166 ALA A O 1
ATOM 1416 N N . GLY A 1 170 ? 23.571 16.137 11.711 1.00 10.78 167 GLY A N 1
ATOM 1417 C CA . GLY A 1 170 ? 23.196 16.360 13.108 1.00 10.73 167 GLY A CA 1
ATOM 1418 C C . GLY A 1 170 ? 22.347 15.233 13.680 1.00 10.17 167 GLY A C 1
ATOM 1419 O O . GLY A 1 170 ? 22.392 14.959 14.871 1.00 10.51 167 GLY A O 1
ATOM 1420 N N . ALA A 1 171 ? 21.509 14.614 12.830 1.00 9.06 168 ALA A N 1
ATOM 1421 C CA . ALA A 1 171 ? 20.703 13.460 13.254 1.00 9.74 168 ALA A CA 1
ATOM 1422 C C . ALA A 1 171 ? 21.629 12.271 13.545 1.00 10.67 168 ALA A C 1
ATOM 1423 O O . ALA A 1 171 ? 21.455 11.563 14.535 1.00 10.22 168 ALA A O 1
ATOM 1441 N N A LEU A 1 173 ? 24.730 12.611 14.603 0.50 9.36 170 LEU A N 1
ATOM 1442 N N B LEU A 1 173 ? 24.612 12.523 14.545 0.50 10.79 170 LEU A N 1
ATOM 1443 C CA A LEU A 1 173 ? 25.368 12.936 15.877 0.50 9.51 170 LEU A CA 1
ATOM 1444 C CA B LEU A 1 173 ? 25.303 12.908 15.770 0.50 11.25 170 LEU A CA 1
ATOM 1445 C C A LEU A 1 173 ? 24.409 12.746 17.051 0.50 10.23 170 LEU A C 1
ATOM 1446 C C B LEU A 1 173 ? 24.411 12.733 17.002 0.50 11.11 170 LEU A C 1
ATOM 1447 O O A LEU A 1 173 ? 24.817 12.282 18.110 0.50 10.91 170 LEU A O 1
ATOM 1448 O O B LEU A 1 173 ? 24.870 12.279 18.047 0.50 11.18 170 LEU A O 1
ATOM 1457 N N . ALA A 1 174 ? 23.138 13.088 16.869 1.00 9.90 171 ALA A N 1
ATOM 1458 C CA . ALA A 1 174 ? 22.183 12.933 17.943 1.00 10.54 171 ALA A CA 1
ATOM 1459 C C . ALA A 1 174 ? 22.038 11.471 18.377 1.00 9.87 171 ALA A C 1
ATOM 1460 O O . ALA A 1 174 ? 22.131 11.161 19.562 1.00 11.13 171 ALA A O 1
ATOM 1462 N N . LEU A 1 175 ? 21.790 10.583 17.412 1.00 9.11 172 LEU A N 1
ATOM 1463 C CA . LEU A 1 175 ? 21.610 9.181 17.743 1.00 9.11 172 LEU A CA 1
ATOM 1464 C C . LEU A 1 175 ? 22.927 8.585 18.216 1.00 9.40 172 LEU A C 1
ATOM 1465 O O . LEU A 1 175 ? 22.949 7.815 19.198 1.00 10.42 172 LEU A O 1
ATOM 1470 N N . ALA A 1 176 ? 24.017 8.920 17.536 1.00 8.70 173 ALA A N 1
ATOM 1471 C CA . ALA A 1 176 ? 25.309 8.386 17.951 1.00 9.92 173 ALA A CA 1
ATOM 1472 C C . ALA A 1 176 ? 25.650 8.768 19.381 1.00 9.93 173 ALA A C 1
ATOM 1473 O O . ALA A 1 176 ? 26.192 7.946 20.136 1.00 10.07 173 ALA A O 1
ATOM 1475 N N . SER A 1 177 ? 25.353 10.013 19.754 1.00 10.17 174 SER A N 1
ATOM 1476 C CA . SER A 1 177 ? 25.644 10.490 21.099 1.00 10.41 174 SER A CA 1
ATOM 1477 C C . SER A 1 177 ? 24.795 9.769 22.143 1.00 9.38 174 SER A C 1
ATOM 1478 O O . SER A 1 177 ? 25.277 9.390 23.200 1.00 9.78 174 SER A O 1
ATOM 1481 N N . ALA A 1 178 ? 23.515 9.561 21.862 1.00 9.26 175 ALA A N 1
ATOM 1482 C CA . ALA A 1 178 ? 22.687 8.806 22.775 1.00 10.66 175 ALA A CA 1
ATOM 1483 C C . ALA A 1 178 ? 23.194 7.372 22.915 1.00 10.11 175 ALA A C 1
ATOM 1484 O O . ALA A 1 178 ? 23.182 6.823 24.022 1.00 10.81 175 ALA A O 1
ATOM 1486 N N . LEU A 1 179 ? 23.630 6.756 21.817 1.00 10.07 176 LEU A N 1
ATOM 1487 C CA . LEU A 1 179 ? 24.160 5.387 21.898 1.00 9.54 176 LEU A CA 1
ATOM 1488 C C . LEU A 1 179 ? 25.486 5.382 22.655 1.00 9.31 176 LEU A C 1
ATOM 1489 O O . LEU A 1 179 ? 25.776 4.433 23.387 1.00 10.31 176 LEU A O 1
ATOM 1494 N N . TRP A 1 180 ? 26.279 6.433 22.510 1.00 9.19 177 TRP A N 1
ATOM 1495 C CA . TRP A 1 180 ? 27.547 6.535 23.240 1.00 8.51 177 TRP A CA 1
ATOM 1496 C C . TRP A 1 180 ? 27.269 6.615 24.743 1.00 9.74 177 TRP A C 1
ATOM 1497 O O . TRP A 1 180 ? 27.943 5.947 25.544 1.00 9.94 177 TRP A O 1
ATOM 1508 N N . LEU A 1 181 ? 26.284 7.419 25.146 1.00 10.45 178 LEU A N 1
ATOM 1509 C CA . LEU A 1 181 ? 25.926 7.510 26.572 1.00 10.31 178 LEU A CA 1
ATOM 1510 C C . LEU A 1 181 ? 25.569 6.120 27.097 1.00 10.49 178 LEU A C 1
ATOM 1511 O O . LEU A 1 181 ? 25.997 5.702 28.174 1.00 10.64 178 LEU A O 1
ATOM 1516 N N . ARG A 1 182 ? 24.777 5.391 26.323 1.00 9.46 179 ARG A N 1
ATOM 1517 C CA . ARG A 1 182 ? 24.367 4.052 26.711 1.00 9.61 179 ARG A CA 1
ATOM 1518 C C . ARG A 1 182 ? 25.561 3.113 26.809 1.00 9.96 179 ARG A C 1
ATOM 1519 O O . ARG A 1 182 ? 25.757 2.403 27.816 1.00 10.96 179 ARG A O 1
ATOM 1527 N N . ASP A 1 183 ? 26.360 3.098 25.759 1.00 9.74 180 ASP A N 1
ATOM 1528 C CA . ASP A 1 183 ? 27.425 2.112 25.615 1.00 9.46 180 ASP A CA 1
ATOM 1529 C C . ASP A 1 183 ? 28.607 2.337 26.558 1.00 9.73 180 ASP A C 1
ATOM 1530 O O . ASP A 1 183 ? 29.253 1.356 26.989 1.00 10.65 180 ASP A O 1
ATOM 1535 N N . LYS A 1 184 ? 28.884 3.605 26.877 1.00 8.52 181 LYS A N 1
ATOM 1536 C CA . LYS A 1 184 ? 29.971 3.974 27.791 1.00 10.57 181 LYS A CA 1
ATOM 1537 C C . LYS A 1 184 ? 29.457 4.193 29.224 1.00 11.91 181 LYS A C 1
ATOM 1538 O O . LYS A 1 184 ? 30.229 4.526 30.124 1.00 13.24 181 LYS A O 1
ATOM 1544 N N . HIS A 1 185 ? 28.161 3.988 29.433 1.00 10.91 182 HIS A N 1
ATOM 1545 C CA . HIS A 1 185 ? 27.550 4.049 30.774 1.00 11.91 182 HIS A CA 1
ATOM 1546 C C . HIS A 1 185 ? 27.689 5.403 31.439 1.00 12.87 182 HIS A C 1
ATOM 1547 O O . HIS A 1 185 ? 28.026 5.504 32.626 1.00 14.91 182 HIS A O 1
ATOM 1554 N N . ILE A 1 186 ? 27.419 6.441 30.660 1.00 12.07 183 ILE A N 1
ATOM 1555 C CA . ILE A 1 186 ? 27.502 7.824 31.133 1.00 12.69 183 ILE A CA 1
ATOM 1556 C C . ILE A 1 186 ? 26.093 8.308 31.450 1.00 15.96 183 ILE A C 1
ATOM 1557 O O . ILE A 1 186 ? 25.227 8.295 30.570 1.00 16.23 183 ILE A O 1
ATOM 1562 N N A ARG A 1 187 ? 25.878 8.741 32.691 0.30 15.57 184 ARG A N 1
ATOM 1563 N N B ARG A 1 187 ? 25.861 8.740 32.684 0.70 15.18 184 ARG A N 1
ATOM 1564 C CA A ARG A 1 187 ? 24.565 9.201 33.154 0.30 16.14 184 ARG A CA 1
ATOM 1565 C CA B ARG A 1 187 ? 24.527 9.176 33.092 0.70 15.92 184 ARG A CA 1
ATOM 1566 C C A ARG A 1 187 ? 24.445 10.724 33.066 0.30 15.93 184 ARG A C 1
ATOM 1567 C C B ARG A 1 187 ? 24.413 10.699 33.085 0.70 15.71 184 ARG A C 1
ATOM 1568 O O A ARG A 1 187 ? 25.157 11.449 33.763 0.30 16.63 184 ARG A O 1
ATOM 1569 O O B ARG A 1 187 ? 25.083 11.384 33.865 0.70 16.64 184 ARG A O 1
ATOM 1584 N N . CYS A 1 188 ? 23.529 11.187 32.221 1.00 15.52 185 CYS A N 1
ATOM 1585 C CA . CYS A 1 188 ? 23.323 12.628 31.946 1.00 15.85 185 CYS A CA 1
ATOM 1586 C C . CYS A 1 188 ? 21.873 13.057 32.109 1.00 15.86 185 CYS A C 1
ATOM 1587 O O . CYS A 1 188 ? 21.537 14.204 31.825 1.00 15.72 185 CYS A O 1
ATOM 1590 N N . GLY A 1 189 ? 21.018 12.138 32.560 1.00 13.01 186 GLY A N 1
ATOM 1591 C CA . GLY A 1 189 ? 19.572 12.360 32.619 1.00 11.03 186 GLY A CA 1
ATOM 1592 C C . GLY A 1 189 ? 18.874 11.264 31.826 1.00 11.28 186 GLY A C 1
ATOM 1593 O O . GLY A 1 189 ? 19.513 10.563 31.012 1.00 13.35 186 GLY A O 1
ATOM 1594 N N A ASN A 1 190 ? 17.573 11.082 32.055 0.60 9.63 187 ASN A N 1
ATOM 1595 N N B ASN A 1 190 ? 17.569 11.120 32.043 0.40 10.53 187 ASN A N 1
ATOM 1596 C CA A ASN A 1 190 ? 16.837 10.066 31.314 0.60 9.93 187 ASN A CA 1
ATOM 1597 C CA B ASN A 1 190 ? 16.749 10.138 31.339 0.40 10.85 187 ASN A CA 1
ATOM 1598 C C A ASN A 1 190 ? 16.580 10.595 29.915 0.60 10.07 187 ASN A C 1
ATOM 1599 C C B ASN A 1 190 ? 16.533 10.601 29.897 0.40 10.69 187 ASN A C 1
ATOM 1600 O O A ASN A 1 190 ? 15.970 11.649 29.738 0.60 9.96 187 ASN A O 1
ATOM 1601 O O B ASN A 1 190 ? 15.897 11.630 29.670 0.40 10.64 187 ASN A O 1
ATOM 1610 N N . VAL A 1 191 ? 17.072 9.866 28.919 1.00 10.70 188 VAL A N 1
ATOM 1611 C CA . VAL A 1 191 ? 16.910 10.250 27.524 1.00 10.09 188 VAL A CA 1
ATOM 1612 C C . VAL A 1 191 ? 15.495 9.824 27.079 1.00 9.07 188 VAL A C 1
ATOM 1613 O O . VAL A 1 191 ? 15.244 8.640 26.799 1.00 11.25 188 VAL A O 1
ATOM 1617 N N . ILE A 1 192 ? 14.580 10.779 27.031 1.00 9.56 189 ILE A N 1
ATOM 1618 C CA . ILE A 1 192 ? 13.177 10.471 26.767 1.00 10.01 189 ILE A CA 1
ATOM 1619 C C . ILE A 1 192 ? 12.817 10.400 25.288 1.00 10.69 189 ILE A C 1
ATOM 1620 O O . ILE A 1 192 ? 11.825 9.782 24.935 1.00 10.24 189 ILE A O 1
ATOM 1625 N N . ALA A 1 193 ? 13.619 11.010 24.423 1.00 9.66 190 ALA A N 1
ATOM 1626 C CA . ALA A 1 193 ? 13.319 11.053 22.987 1.00 9.72 190 ALA A CA 1
ATOM 1627 C C . ALA A 1 193 ? 14.508 11.537 22.202 1.00 10.40 190 ALA A C 1
ATOM 1628 O O . ALA A 1 193 ? 15.326 12.319 22.708 1.00 11.25 190 ALA A O 1
ATOM 1630 N N . ILE A 1 194 ? 14.578 11.073 20.960 1.00 10.37 191 ILE A N 1
ATOM 1631 C CA . ILE A 1 194 ? 15.5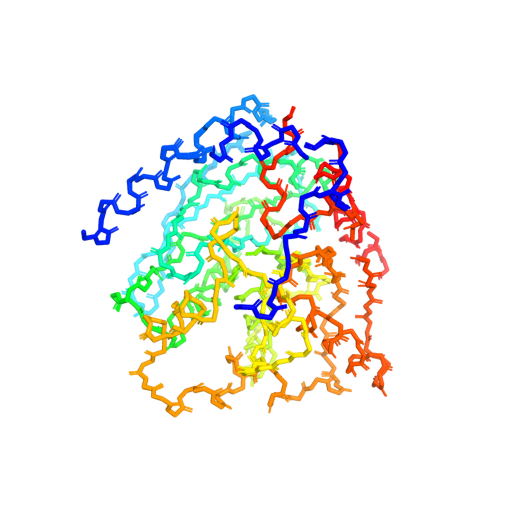95 11.441 20.002 1.00 10.71 191 ILE A CA 1
ATOM 1632 C C . ILE A 1 194 ? 14.853 11.834 18.731 1.00 10.70 191 ILE A C 1
ATOM 1633 O O . ILE A 1 194 ? 14.074 11.024 18.211 1.00 11.66 191 ILE A O 1
ATOM 1638 N N . LEU A 1 195 ? 15.031 13.078 18.282 1.00 9.07 192 LEU A N 1
ATOM 1639 C CA . LEU A 1 195 ? 14.296 13.620 17.128 1.00 10.18 192 LEU A CA 1
ATOM 1640 C C . LEU A 1 195 ? 15.269 13.689 15.963 1.00 9.69 192 LEU A C 1
ATOM 1641 O O . LEU A 1 195 ? 16.287 14.394 16.023 1.00 10.41 192 LEU A O 1
ATOM 1646 N N . LEU A 1 196 ? 14.942 12.960 14.896 1.00 9.10 193 LEU A N 1
ATOM 1647 C CA . LEU A 1 196 ? 15.888 12.731 13.790 1.00 9.34 193 LEU A CA 1
ATOM 1648 C C . LEU A 1 196 ? 15.303 13.072 12.424 1.00 10.04 193 LEU A C 1
ATOM 1649 O O . LEU A 1 196 ? 14.523 12.289 11.853 1.00 11.56 193 LEU A O 1
ATOM 1654 N N . TRP A 1 197 ? 15.690 14.219 11.882 1.00 9.13 194 TRP A N 1
ATOM 1655 C CA . TRP A 1 197 ? 15.182 14.644 10.583 1.00 9.94 194 TRP A CA 1
ATOM 1656 C C . TRP A 1 197 ? 16.217 14.328 9.509 1.00 10.73 194 TRP A C 1
ATOM 1657 O O . TRP A 1 197 ? 17.357 14.831 9.536 1.00 10.68 194 TRP A O 1
ATOM 1668 N N . TYR A 1 198 ? 15.790 13.484 8.571 1.00 8.83 195 TYR A N 1
ATOM 1669 C CA . TYR A 1 198 ? 16.559 13.074 7.395 1.00 8.85 195 TYR A CA 1
ATOM 1670 C C . TYR A 1 198 ? 18.024 12.817 7.664 1.00 9.39 195 TYR A C 1
ATOM 1671 O O . TYR A 1 198 ? 18.907 13.371 7.004 1.00 10.12 195 TYR A O 1
ATOM 1680 N N . GLY A 1 199 ? 18.261 11.931 8.615 1.00 9.36 196 GLY A N 1
ATOM 1681 C CA . GLY A 1 199 ? 19.606 11.588 8.978 1.00 9.23 196 GLY A CA 1
ATOM 1682 C C . GLY A 1 199 ? 20.260 10.564 8.058 1.00 9.46 196 GLY A C 1
ATOM 1683 O O . GLY A 1 199 ? 19.627 9.976 7.167 1.00 10.79 196 GLY A O 1
ATOM 1684 N N . LEU A 1 200 ? 21.570 10.372 8.260 1.00 11.02 197 LEU A N 1
ATOM 1685 C CA . LEU A 1 200 ? 22.269 9.222 7.683 1.00 11.36 197 LEU A CA 1
ATOM 1686 C C . LEU A 1 200 ? 22.838 8.451 8.879 1.00 11.13 197 LEU A C 1
ATOM 1687 O O . LEU A 1 200 ? 23.183 9.073 9.897 1.00 11.06 197 LEU A O 1
ATOM 1692 N N . TYR A 1 201 ? 22.893 7.129 8.773 1.00 11.59 198 TYR A N 1
ATOM 1693 C CA . TYR A 1 201 ? 23.245 6.285 9.926 1.00 11.75 198 TYR A CA 1
ATOM 1694 C C . TYR A 1 201 ? 24.231 5.171 9.600 1.00 11.68 198 TYR A C 1
ATOM 1695 O O . TYR A 1 201 ? 24.407 4.268 10.398 1.00 12.51 198 TYR A O 1
ATOM 1704 N N . GLY A 1 202 ? 24.875 5.269 8.455 1.00 13.25 199 GLY A N 1
ATOM 1705 C CA . GLY A 1 202 ? 25.934 4.316 8.138 1.00 15.59 199 GLY A CA 1
ATOM 1706 C C . GLY A 1 202 ? 25.805 3.467 6.911 1.00 13.35 199 GLY A C 1
ATOM 1707 O O . GLY A 1 202 ? 26.716 2.688 6.659 1.00 12.64 199 GLY A O 1
ATOM 1708 N N . LEU A 1 203 ? 24.706 3.576 6.156 1.00 11.86 200 LEU A N 1
ATOM 1709 C CA . LEU A 1 203 ? 24.596 2.805 4.917 1.00 10.74 200 LEU A CA 1
ATOM 1710 C C . LEU A 1 203 ? 25.640 3.295 3.944 1.00 12.90 200 LEU A C 1
ATOM 1711 O O . LEU A 1 203 ? 25.915 4.487 3.885 1.00 14.07 200 LEU A O 1
ATOM 1716 N N A GLN A 1 204 ? 26.245 2.400 3.177 0.60 11.18 201 GLN A N 1
ATOM 1717 N N B GLN A 1 204 ? 26.202 2.356 3.189 0.40 11.13 201 GLN A N 1
ATOM 1718 C CA A GLN A 1 204 ? 27.242 2.844 2.216 0.60 12.89 201 GLN A CA 1
ATOM 1719 C CA B GLN A 1 204 ? 27.276 2.623 2.245 0.40 11.64 201 GLN A CA 1
ATOM 1720 C C A GLN A 1 204 ? 26.665 2.951 0.818 0.60 11.16 201 GLN A C 1
ATOM 1721 C C B GLN A 1 204 ? 26.766 2.697 0.799 0.40 11.10 201 GLN A C 1
ATOM 1722 O O A GLN A 1 204 ? 27.251 3.600 -0.050 0.60 12.35 201 GLN A O 1
ATOM 1723 O O B GLN A 1 204 ? 27.512 3.040 -0.130 0.40 11.62 201 GLN A O 1
ATOM 1734 N N . ASP A 1 205 ? 25.492 2.350 0.625 1.00 9.94 202 ASP A N 1
ATOM 1735 C CA . ASP A 1 205 ? 24.836 2.302 -0.686 1.00 9.95 202 ASP A CA 1
ATOM 1736 C C . ASP A 1 205 ? 23.399 1.897 -0.3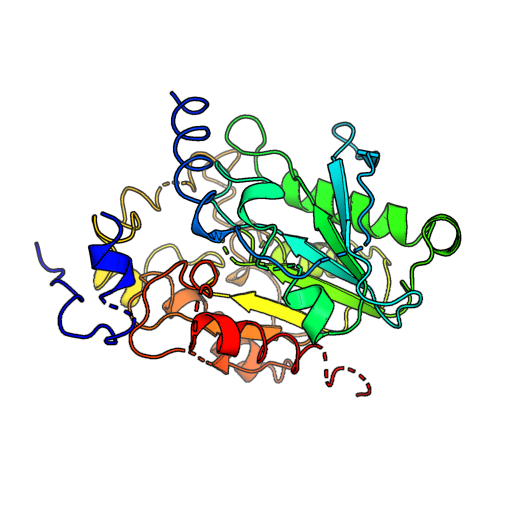46 1.00 9.80 202 ASP A C 1
ATOM 1737 O O . ASP A 1 205 ? 23.131 1.405 0.752 1.00 9.86 202 ASP A O 1
ATOM 1742 N N . SER A 1 206 ? 22.479 2.124 -1.276 1.00 8.45 203 SER A N 1
ATOM 1743 C CA . SER A 1 206 ? 21.067 1.777 -1.088 1.00 7.86 203 SER A CA 1
ATOM 1744 C C . SER A 1 206 ? 20.296 2.088 -2.355 1.00 8.11 203 SER A C 1
ATOM 1745 O O . SER A 1 206 ? 20.797 2.752 -3.270 1.00 8.33 203 SER A O 1
ATOM 1748 N N . VAL A 1 207 ? 19.054 1.611 -2.408 1.00 8.51 204 VAL A N 1
ATOM 1749 C CA . VAL A 1 207 ? 18.166 1.927 -3.509 1.00 8.34 204 VAL A CA 1
ATOM 1750 C C . VAL A 1 207 ? 18.034 3.444 -3.641 1.00 7.50 204 VAL A C 1
ATOM 1751 O O . VAL A 1 207 ? 18.210 3.993 -4.725 1.00 8.42 204 VAL A O 1
ATOM 1755 N N . SER A 1 208 ? 17.733 4.148 -2.540 1.00 8.73 205 SER A N 1
ATOM 1756 C CA . SER A 1 208 ? 17.520 5.590 -2.629 1.00 8.84 205 SER A CA 1
ATOM 1757 C C . SER A 1 208 ? 18.798 6.364 -2.972 1.00 8.64 205 SER A C 1
ATOM 1758 O O . SER A 1 208 ? 18.744 7.371 -3.671 1.00 8.85 205 SER A O 1
ATOM 1761 N N . ARG A 1 209 ? 19.948 5.894 -2.498 1.00 8.85 206 ARG A N 1
ATOM 1762 C CA . ARG A 1 209 ? 21.204 6.539 -2.861 1.00 9.84 206 ARG A CA 1
ATOM 1763 C C . ARG A 1 209 ? 21.464 6.469 -4.366 1.00 10.90 206 ARG A C 1
ATOM 1764 O O . ARG A 1 209 ? 22.063 7.384 -4.958 1.00 13.19 206 ARG A O 1
ATOM 1772 N N . ARG A 1 210 ? 21.020 5.386 -5.003 1.00 8.72 207 ARG A N 1
ATOM 1773 C CA . ARG A 1 210 ? 21.191 5.213 -6.436 1.00 7.91 207 ARG A CA 1
ATOM 1774 C C . ARG A 1 210 ? 20.133 5.946 -7.259 1.00 10.66 207 ARG A C 1
ATOM 1775 O O . ARG A 1 210 ? 20.403 6.353 -8.378 1.00 16.72 207 ARG A O 1
ATOM 1783 N N . LEU A 1 211 ? 18.933 6.109 -6.731 1.00 10.91 208 LEU A N 1
ATOM 1784 C CA . LEU A 1 211 ? 17.870 6.816 -7.445 1.00 11.90 208 LEU A CA 1
ATOM 1785 C C . LEU A 1 211 ? 17.920 8.332 -7.349 1.00 12.68 208 LEU A C 1
ATOM 1786 O O . LEU A 1 211 ? 17.541 9.035 -8.293 1.00 13.05 208 LEU A O 1
ATOM 1791 N N . PHE A 1 212 ? 18.349 8.839 -6.205 1.00 11.84 209 PHE A N 1
ATOM 1792 C CA . PHE A 1 212 ? 18.274 10.262 -5.912 1.00 13.22 209 PHE A CA 1
ATOM 1793 C C . PHE A 1 212 ? 19.607 10.942 -5.641 1.00 17.19 209 PHE A C 1
ATOM 1794 O O . PHE A 1 212 ? 20.647 10.295 -5.544 1.00 18.69 209 PHE A O 1
ATOM 1802 N N . GLY A 1 213 ? 19.546 12.263 -5.496 1.00 19.54 210 GLY A N 1
ATOM 1803 C CA . GLY A 1 213 ? 20.716 13.091 -5.202 1.00 22.27 210 GLY A CA 1
ATOM 1804 C C . GLY A 1 213 ? 21.274 13.692 -6.473 1.00 25.50 210 GLY A C 1
ATOM 1805 O O . GLY A 1 213 ? 21.517 12.978 -7.436 1.00 26.88 210 GLY A O 1
ATOM 1806 N N . GLY A 1 214 ? 21.478 15.006 -6.473 1.00 27.81 211 GLY A N 1
ATOM 1807 C CA . GLY A 1 214 ? 21.994 15.691 -7.656 1.00 30.17 211 GLY A CA 1
ATOM 1808 C C . GLY A 1 214 ? 22.426 17.109 -7.345 1.00 32.72 211 GLY A C 1
ATOM 1809 O O . GLY A 1 214 ? 22.645 17.459 -6.185 1.00 32.72 211 GLY A O 1
ATOM 1810 N N . ALA A 1 215 ? 22.546 17.929 -8.387 1.00 35.94 212 ALA A N 1
ATOM 1811 C CA . ALA A 1 215 ? 22.960 19.319 -8.232 1.00 37.38 212 ALA A CA 1
ATOM 1812 C C . ALA A 1 215 ? 21.952 20.110 -7.402 1.00 38.89 212 ALA A C 1
ATOM 1813 O O . ALA A 1 215 ? 22.324 21.020 -6.663 1.00 40.76 212 ALA A O 1
ATOM 1815 N N . TRP A 1 216 ? 20.678 19.749 -7.524 1.00 39.22 213 TRP A N 1
ATOM 1816 C CA . TRP A 1 216 ? 19.603 20.440 -6.812 1.00 39.07 213 TRP A CA 1
ATOM 1817 C C . TRP A 1 216 ? 19.661 20.328 -5.283 1.00 38.39 213 TRP A C 1
ATOM 1818 O O . TRP A 1 216 ? 19.124 21.196 -4.586 1.00 40.12 213 TRP A O 1
ATOM 1829 N N . ASP A 1 217 ? 20.293 19.274 -4.757 1.00 36.50 214 ASP A N 1
ATOM 1830 C CA . ASP A 1 217 ? 20.404 19.103 -3.300 1.00 34.40 214 ASP A CA 1
ATOM 1831 C C . ASP A 1 217 ? 21.839 18.899 -2.794 1.00 33.85 214 ASP A C 1
ATOM 1832 O O . ASP A 1 217 ? 22.065 18.814 -1.586 1.00 34.23 214 ASP A O 1
ATOM 1837 N N . GLY A 1 218 ? 22.805 18.833 -3.709 1.00 32.99 215 GLY A N 1
ATOM 1838 C CA . GLY A 1 218 ? 24.208 18.652 -3.338 1.00 31.47 215 GLY A CA 1
ATOM 1839 C C . GLY A 1 218 ? 24.481 17.325 -2.658 1.00 30.85 215 GLY A C 1
ATOM 1840 O O . GLY A 1 218 ? 25.373 17.227 -1.807 1.00 30.21 215 GLY A O 1
ATOM 1841 N N . LEU A 1 219 ? 23.715 16.297 -3.029 1.00 29.22 216 LEU A N 1
ATOM 1842 C CA . LEU A 1 219 ? 23.879 14.972 -2.430 1.00 28.03 216 LEU A CA 1
ATOM 1843 C C . LEU A 1 219 ? 24.156 13.869 -3.440 1.00 26.55 216 LEU A C 1
ATOM 1844 O O . LEU A 1 219 ? 23.583 12.777 -3.360 1.00 26.94 216 LEU A O 1
ATOM 1849 N N . THR A 1 220 ? 25.045 14.135 -4.382 1.00 24.31 217 THR A N 1
ATOM 1850 C CA . THR A 1 220 ? 25.455 13.094 -5.310 1.00 23.46 217 THR A CA 1
ATOM 1851 C C . THR A 1 220 ? 26.287 12.092 -4.504 1.00 21.93 217 THR A C 1
ATOM 1852 O O . THR A 1 220 ? 26.694 12.371 -3.374 1.00 20.16 217 THR A O 1
ATOM 1856 N N . ARG A 1 221 ? 26.545 10.925 -5.077 1.00 21.09 218 ARG A N 1
ATOM 1857 C CA . ARG A 1 221 ? 27.376 9.924 -4.417 1.00 20.09 218 ARG A CA 1
ATOM 1858 C C . ARG A 1 221 ? 28.743 10.529 -4.098 1.00 20.36 218 ARG A C 1
ATOM 1859 O O . ARG A 1 221 ? 29.308 10.296 -3.026 1.00 19.73 218 ARG A O 1
ATOM 1867 N N A GLU A 1 222 ? 29.253 11.315 -5.034 0.60 19.77 219 GLU A N 1
ATOM 1868 N N B GLU A 1 222 ? 29.275 11.307 -5.036 0.40 20.00 219 GLU A N 1
ATOM 1869 C CA A GLU A 1 222 ? 30.547 11.959 -4.883 0.60 20.52 219 GLU A CA 1
ATOM 1870 C CA B GLU A 1 222 ? 30.567 11.961 -4.849 0.40 20.59 219 GLU A CA 1
ATOM 1871 C C A GLU A 1 222 ? 30.553 12.908 -3.678 0.60 20.01 219 GLU A C 1
ATOM 1872 C C B GLU A 1 222 ? 30.533 12.873 -3.628 0.40 20.06 219 GLU A C 1
ATOM 1873 O O A GLU A 1 222 ? 31.524 12.946 -2.924 0.60 18.89 219 GLU A O 1
ATOM 1874 O O B GLU A 1 222 ? 31.452 12.854 -2.810 0.40 19.56 219 GLU A O 1
ATOM 1885 N N . ASP A 1 223 ? 29.472 13.670 -3.516 1.00 19.51 220 ASP A N 1
ATOM 1886 C CA . ASP A 1 223 ? 29.320 14.609 -2.390 1.00 18.99 220 ASP A CA 1
ATOM 1887 C C . ASP A 1 223 ? 29.281 13.845 -1.069 1.00 18.33 220 ASP A C 1
ATOM 1888 O O . ASP A 1 223 ? 29.968 14.196 -0.106 1.00 17.85 220 ASP A O 1
ATOM 1893 N N . LEU A 1 224 ? 28.449 12.811 -1.010 1.00 16.29 221 LEU A N 1
ATOM 1894 C CA . LEU A 1 224 ? 28.349 12.002 0.203 1.00 16.70 221 LEU A CA 1
ATOM 1895 C C . LEU A 1 224 ? 29.717 11.394 0.565 1.00 16.55 221 LEU A C 1
ATOM 1896 O O . LEU A 1 224 ? 30.097 11.368 1.745 1.00 17.54 221 LEU A O 1
ATOM 1901 N N A ASP A 1 225 ? 30.451 10.915 -0.443 0.50 16.81 222 ASP A N 1
ATOM 1902 N N B ASP A 1 225 ? 30.456 10.932 -0.440 0.50 17.15 222 ASP A N 1
ATOM 1903 C CA A ASP A 1 225 ? 31.789 10.355 -0.228 0.50 16.79 222 ASP A CA 1
ATOM 1904 C CA B ASP A 1 225 ? 31.776 10.357 -0.208 0.50 17.38 222 ASP A CA 1
ATOM 1905 C C A ASP A 1 225 ? 32.735 11.399 0.372 0.50 17.20 222 ASP A C 1
ATOM 1906 C C B ASP A 1 225 ? 32.747 11.396 0.361 0.50 17.48 222 ASP A C 1
ATOM 1907 O O A ASP A 1 225 ? 33.531 11.093 1.259 0.50 17.16 222 ASP A O 1
ATOM 1908 O O B ASP A 1 225 ? 33.574 11.083 1.216 0.50 17.31 222 ASP A O 1
ATOM 1925 N N . TYR A 1 227 ? 32.019 14.106 2.186 1.00 16.13 224 TYR A N 1
ATOM 1926 C CA . TYR A 1 227 ? 31.688 14.420 3.564 1.00 16.07 224 TYR A CA 1
ATOM 1927 C C . TYR A 1 227 ? 32.245 13.326 4.469 1.00 15.51 224 TYR A C 1
ATOM 1928 O O . TYR A 1 227 ? 32.814 13.609 5.533 1.00 16.23 224 TYR A O 1
ATOM 1937 N N . GLU A 1 228 ? 32.084 12.078 4.060 1.00 15.45 225 GLU A N 1
ATOM 1938 C CA . GLU A 1 228 ? 32.590 10.971 4.875 1.00 15.66 225 GLU A CA 1
ATOM 1939 C C . GLU A 1 228 ? 34.104 11.019 5.031 1.00 14.57 225 GLU A C 1
ATOM 1940 O O . GLU A 1 228 ? 34.622 10.831 6.142 1.00 13.66 225 GLU A O 1
ATOM 1946 N N A LYS A 1 229 ? 34.829 11.246 3.932 0.50 13.82 226 LYS A N 1
ATOM 1947 N N B LYS A 1 229 ? 34.798 11.253 3.919 0.50 13.21 226 LYS A N 1
ATOM 1948 C CA A LYS A 1 229 ? 36.297 11.301 3.988 0.50 12.90 226 LYS A CA 1
ATOM 1949 C CA B LYS A 1 229 ? 36.250 11.345 3.909 0.50 11.83 226 LYS A CA 1
ATOM 1950 C C A LYS A 1 229 ? 36.824 12.500 4.785 0.50 12.08 226 LYS A C 1
ATOM 1951 C C B LYS A 1 229 ? 36.724 12.416 4.896 0.50 11.34 226 LYS A C 1
ATOM 1952 O O A LYS A 1 229 ? 37.978 12.508 5.211 0.50 11.90 226 LYS A O 1
ATOM 1953 O O B LYS A 1 229 ? 37.701 12.227 5.620 0.50 10.60 226 LYS A O 1
ATOM 1964 N N . ALA A 1 230 ? 36.002 13.531 4.937 1.00 10.58 227 ALA A N 1
ATOM 1965 C CA . ALA A 1 230 ? 36.364 14.657 5.812 1.00 9.79 227 ALA A CA 1
ATOM 1966 C C . ALA A 1 230 ? 36.170 14.328 7.292 1.00 8.67 227 ALA A C 1
ATOM 1967 O O . ALA A 1 230 ? 36.929 14.793 8.157 1.00 8.47 227 ALA A O 1
ATOM 1969 N N . TYR A 1 231 ? 35.143 13.540 7.579 1.00 10.18 228 TYR A N 1
ATOM 1970 C CA . TYR A 1 231 ? 34.763 13.220 8.944 1.00 8.04 228 TYR A CA 1
ATOM 1971 C C . TYR A 1 231 ? 35.555 12.087 9.601 1.00 9.60 228 TYR A C 1
ATOM 1972 O O . TYR A 1 231 ? 35.940 12.186 10.773 1.00 9.48 228 TYR A O 1
ATOM 1981 N N . LEU A 1 232 ? 35.778 11.007 8.868 1.00 10.80 229 LEU A N 1
ATOM 1982 C CA . LEU A 1 232 ? 36.438 9.849 9.470 1.00 10.65 229 LEU A CA 1
ATOM 1983 C C . LEU A 1 232 ? 37.959 10.030 9.624 1.00 13.59 229 LEU A C 1
ATOM 1984 O O . LEU A 1 232 ? 38.573 10.740 8.863 1.00 16.11 229 LEU A O 1
ATOM 1989 N N . ARG A 1 233 ? 38.523 9.418 10.654 1.00 15.66 230 ARG A N 1
ATOM 1990 C CA . ARG A 1 233 ? 39.970 9.444 10.903 1.00 17.20 230 ARG A CA 1
ATOM 1991 C C . ARG A 1 233 ? 40.683 8.653 9.819 1.00 17.41 230 ARG A C 1
ATOM 1992 O O . ARG A 1 233 ? 41.756 9.043 9.359 1.00 19.17 230 ARG A O 1
ATOM 2000 N N A ASN A 1 234 ? 40.066 7.544 9.417 0.60 15.14 231 ASN A N 1
ATOM 2001 N N B ASN A 1 234 ? 40.085 7.507 9.475 0.40 17.22 231 ASN A N 1
ATOM 2002 C CA A ASN A 1 234 ? 40.580 6.671 8.375 0.60 15.96 231 ASN A CA 1
ATOM 2003 C CA B ASN A 1 234 ? 40.606 6.552 8.497 0.40 18.20 231 ASN A CA 1
ATOM 2004 C C A ASN A 1 234 ? 39.454 5.738 7.924 0.60 16.12 231 ASN A C 1
ATOM 2005 C C B ASN A 1 234 ? 39.435 5.775 7.891 0.40 17.92 231 ASN A C 1
ATOM 2006 O O A ASN A 1 234 ? 38.375 5.733 8.525 0.60 13.02 231 A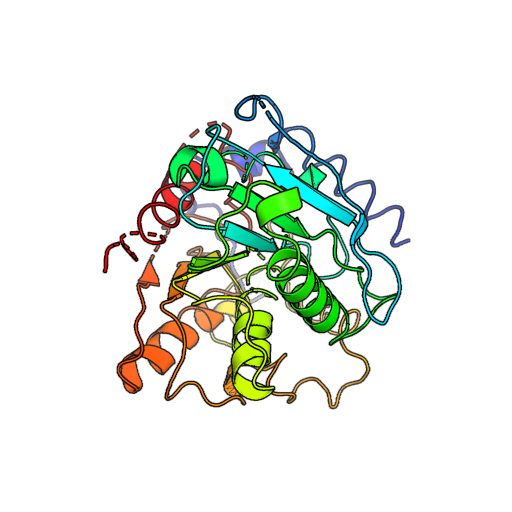SN A O 1
ATOM 2007 O O B ASN A 1 234 ? 38.299 5.920 8.338 0.40 16.25 231 ASN A O 1
ATOM 2016 N N . ASP A 1 235 ? 39.708 4.942 6.890 1.00 18.42 232 ASP A N 1
ATOM 2017 C CA . ASP A 1 235 ? 38.662 4.096 6.291 1.00 19.89 232 ASP A CA 1
ATOM 2018 C C . ASP A 1 235 ? 38.091 3.028 7.232 1.00 19.93 232 ASP A C 1
ATOM 2019 O O . ASP A 1 235 ? 36.945 2.626 7.079 1.00 18.74 232 ASP A O 1
ATOM 2024 N N . GLU A 1 236 ? 38.866 2.609 8.223 1.00 19.12 233 GLU A N 1
ATOM 2025 C CA . GLU A 1 236 ? 38.417 1.597 9.179 1.00 20.99 233 GLU A CA 1
ATOM 2026 C C . GLU A 1 236 ? 37.210 2.096 9.964 1.00 18.74 233 GLU A C 1
ATOM 2027 O O . GLU A 1 236 ? 36.331 1.317 10.353 1.00 18.89 233 GLU A O 1
ATOM 2033 N N . ASP A 1 237 ? 37.162 3.403 10.205 1.00 16.39 234 ASP A N 1
ATOM 2034 C CA . ASP A 1 237 ? 36.051 3.970 10.947 1.00 14.33 234 ASP A CA 1
ATOM 2035 C C . ASP A 1 237 ? 34.700 3.786 10.296 1.00 12.73 234 ASP A C 1
ATOM 2036 O O . ASP A 1 237 ? 33.692 3.969 10.947 1.00 12.70 234 ASP A O 1
ATOM 2041 N N A ARG A 1 238 ? 34.650 3.438 9.011 0.60 12.23 235 ARG A N 1
ATOM 2042 N N B ARG A 1 238 ? 34.678 3.422 9.018 0.40 13.00 235 ARG A N 1
ATOM 2043 C CA A ARG A 1 238 ? 33.354 3.224 8.368 0.60 12.25 235 ARG A CA 1
ATOM 2044 C CA B ARG A 1 238 ? 33.422 3.183 8.323 0.40 13.20 235 ARG A CA 1
ATOM 2045 C C A ARG A 1 238 ? 32.555 2.141 9.074 0.60 11.46 235 ARG A C 1
ATOM 2046 C C B ARG A 1 238 ? 32.580 2.125 9.031 0.40 12.39 235 ARG A C 1
ATOM 2047 O O A ARG A 1 238 ? 31.343 2.125 8.969 0.60 13.39 235 ARG A O 1
ATOM 2048 O O B ARG A 1 238 ? 31.367 2.120 8.896 0.40 13.25 235 ARG A O 1
ATOM 2063 N N . GLU A 1 239 ? 33.232 1.220 9.760 1.00 11.88 236 GLU A N 1
ATOM 2064 C CA . GLU A 1 239 ? 32.536 0.125 10.454 1.00 11.93 236 GLU A CA 1
ATOM 2065 C C . GLU A 1 239 ? 32.328 0.354 11.955 1.00 10.85 236 GLU A C 1
ATOM 2066 O O . GLU A 1 239 ? 31.705 -0.455 12.643 1.00 12.01 236 GLU A O 1
ATOM 2072 N N . SER A 1 240 ? 32.816 1.478 12.460 1.00 10.57 237 SER A N 1
ATOM 2073 C CA . SER A 1 240 ? 32.725 1.763 13.889 1.00 10.48 237 SER A CA 1
ATOM 2074 C C . SER A 1 240 ? 31.277 1.926 14.298 1.00 11.34 237 SER A C 1
ATOM 2075 O O . SER A 1 240 ? 30.518 2.562 13.592 1.00 10.70 237 SER A O 1
ATOM 2078 N N . PRO A 1 241 ? 30.897 1.404 15.469 1.00 10.13 238 PRO A N 1
ATOM 2079 C CA . PRO A 1 241 ? 29.465 1.401 15.822 1.00 9.68 238 PRO A CA 1
ATOM 2080 C C . PRO A 1 241 ? 28.845 2.737 16.239 1.00 10.65 238 PRO A C 1
ATOM 2081 O O . PRO A 1 241 ? 27.639 2.792 16.468 1.00 9.49 238 PRO A O 1
ATOM 2085 N N . TRP A 1 242 ? 29.640 3.793 16.307 1.00 9.76 239 TRP A N 1
ATOM 2086 C CA . TRP A 1 242 ? 29.110 5.135 16.527 1.00 8.57 239 TRP A CA 1
ATOM 2087 C C . TRP A 1 242 ? 29.168 5.972 15.251 1.00 7.94 239 TRP A C 1
ATOM 2088 O O . TRP A 1 242 ? 28.901 7.172 15.295 1.00 9.38 239 TRP A O 1
ATOM 2099 N N . TYR A 1 243 ? 29.516 5.324 14.126 1.00 9.05 240 TYR A N 1
ATOM 2100 C CA . TYR A 1 243 ? 29.416 5.896 12.778 1.00 9.61 240 TYR A CA 1
ATOM 2101 C C . TYR A 1 243 ? 28.425 5.046 11.982 1.00 10.86 240 TYR A C 1
ATOM 2102 O O . TYR A 1 243 ? 27.357 5.520 11.589 1.00 11.22 240 TYR A O 1
ATOM 2111 N N . CYS A 1 244 ? 28.757 3.774 11.747 1.00 9.49 241 CYS A N 1
ATOM 2112 C CA . CYS A 1 244 ? 27.797 2.845 11.178 1.00 10.05 241 CYS A CA 1
ATOM 2113 C C . CYS A 1 244 ? 26.964 2.337 12.347 1.00 9.85 241 CYS A C 1
ATOM 2114 O O . CYS A 1 244 ? 27.297 1.337 12.987 1.00 9.46 241 CYS A O 1
ATOM 2117 N N . LEU A 1 245 ? 25.880 3.046 12.633 1.00 9.77 242 LEU A N 1
ATOM 2118 C CA . LEU A 1 245 ? 25.047 2.746 13.775 1.00 10.12 242 LEU A CA 1
ATOM 2119 C C . LEU A 1 245 ? 24.380 1.386 13.620 1.00 8.99 242 LEU A C 1
ATOM 2120 O O . LEU A 1 245 ? 24.059 0.741 14.606 1.00 9.84 242 LEU A O 1
ATOM 2125 N N . PHE A 1 246 ? 24.227 0.924 12.377 1.00 8.99 243 PHE A N 1
ATOM 2126 C CA . PHE A 1 246 ? 23.694 -0.408 12.117 1.00 9.42 243 PHE A CA 1
ATOM 2127 C C . PHE A 1 246 ? 24.634 -1.522 12.576 1.00 9.14 243 PHE A C 1
ATOM 2128 O O . PHE A 1 246 ? 24.225 -2.681 12.662 1.00 11.89 243 PHE A O 1
ATOM 2136 N N . ASN A 1 247 ? 25.894 -1.182 12.862 1.00 9.17 244 ASN A N 1
ATOM 2137 C CA . ASN A 1 247 ? 26.837 -2.133 13.441 1.00 9.75 244 ASN A CA 1
ATOM 2138 C C . ASN A 1 247 ? 26.788 -2.147 14.974 1.00 11.90 244 ASN A C 1
ATOM 2139 O O . ASN A 1 247 ? 27.432 -3.001 15.605 1.00 14.03 244 ASN A O 1
ATOM 2144 N N . ASN A 1 248 ? 26.056 -1.203 15.576 1.00 10.07 245 ASN A N 1
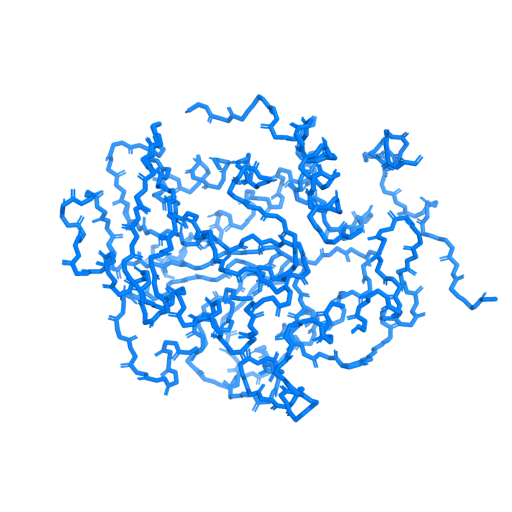ATOM 2145 C CA . ASN A 1 248 ? 25.873 -1.167 17.019 1.00 10.64 245 ASN A CA 1
ATOM 2146 C C . ASN A 1 248 ? 24.706 -2.092 17.354 1.00 11.69 245 ASN A C 1
ATOM 2147 O O . ASN A 1 248 ? 24.077 -2.657 16.460 1.00 12.32 245 ASN A O 1
ATOM 2152 N N . ASP A 1 249 ? 24.433 -2.254 18.641 1.00 11.38 246 ASP A N 1
ATOM 2153 C CA . ASP A 1 249 ? 23.303 -3.036 19.112 1.00 11.90 246 ASP A CA 1
ATOM 2154 C C . ASP A 1 249 ? 22.075 -2.138 19.126 1.00 13.43 246 ASP A C 1
ATOM 2155 O O . ASP A 1 249 ? 21.976 -1.234 19.949 1.00 14.05 246 ASP A O 1
ATOM 2160 N N . LEU A 1 250 ? 21.149 -2.364 18.195 1.00 10.66 247 LEU A N 1
ATOM 2161 C CA . LEU A 1 250 ? 19.906 -1.607 18.119 1.00 9.56 247 LEU A CA 1
ATOM 2162 C C . LEU A 1 250 ? 18.726 -2.473 18.559 1.00 10.66 247 LEU A C 1
ATOM 2163 O O . LEU A 1 250 ? 17.588 -2.175 18.196 1.00 11.94 247 LEU A O 1
ATOM 2168 N N . THR A 1 251 ? 19.013 -3.523 19.329 1.00 11.81 248 THR A N 1
ATOM 2169 C CA . THR A 1 251 ? 17.999 -4.492 19.769 1.00 12.07 248 THR A CA 1
ATOM 2170 C C . THR A 1 251 ? 17.427 -4.228 21.157 1.00 13.01 248 THR A C 1
ATOM 2171 O O . THR A 1 251 ? 16.440 -4.864 21.554 1.00 15.58 248 THR A O 1
ATOM 2175 N N A ARG A 1 252 ? 18.039 -3.306 21.891 0.60 12.21 249 ARG A N 1
ATOM 2176 N N B ARG A 1 252 ? 18.047 -3.317 21.902 0.40 12.57 249 ARG A N 1
ATOM 2177 C CA A ARG A 1 252 ? 17.627 -3.012 23.253 0.60 13.07 249 ARG A CA 1
ATOM 2178 C CA B ARG A 1 252 ? 17.627 -3.040 23.272 0.40 12.99 249 ARG A CA 1
ATOM 2179 C C A ARG A 1 252 ? 18.084 -1.631 23.691 0.60 14.02 249 ARG A C 1
ATOM 2180 C C B ARG A 1 252 ? 18.167 -1.719 23.815 0.40 13.56 249 ARG A C 1
ATOM 2181 O O A ARG A 1 252 ? 19.050 -1.063 23.146 0.60 11.53 249 ARG A O 1
ATOM 2182 O O B ARG A 1 252 ? 19.282 -1.288 23.484 0.40 11.21 249 ARG A O 1
ATOM 2197 N N . ASP A 1 253 ? 17.364 -1.092 24.668 1.00 12.20 250 ASP A N 1
ATOM 2198 C CA . ASP A 1 253 ? 17.733 0.143 25.324 1.00 13.02 250 ASP A CA 1
ATOM 2199 C C . ASP A 1 253 ? 18.037 1.296 24.379 1.00 12.39 250 ASP A C 1
ATOM 2200 O O . ASP A 1 253 ? 18.925 2.095 24.642 1.00 14.54 250 ASP A O 1
ATOM 2205 N N . VAL A 1 254 ? 17.283 1.386 23.290 1.00 10.23 251 VAL A N 1
ATOM 2206 C CA . VAL A 1 254 ? 17.402 2.529 22.402 1.00 10.36 251 VAL A CA 1
ATOM 2207 C C . VAL A 1 254 ? 16.296 3.509 22.799 1.00 11.18 251 VAL A C 1
ATOM 2208 O O . VAL A 1 254 ? 15.123 3.123 22.851 1.00 11.41 251 VAL A O 1
ATOM 2212 N N . PRO A 1 255 ? 16.646 4.765 23.139 1.00 10.50 252 PRO A N 1
ATOM 2213 C CA . PRO A 1 255 ? 15.567 5.669 23.509 1.00 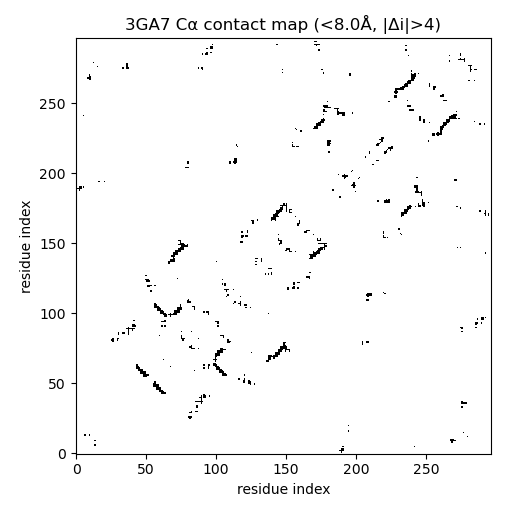10.88 252 PRO A CA 1
ATOM 2214 C C . PRO A 1 255 ? 14.568 5.880 22.377 1.00 8.85 252 PRO A C 1
ATOM 2215 O O . PRO A 1 255 ? 14.915 5.689 21.220 1.00 10.31 252 PRO A O 1
ATOM 2219 N N . PRO A 1 256 ? 13.339 6.282 22.703 1.00 10.20 253 PRO A N 1
ATOM 2220 C CA . PRO A 1 256 ? 12.350 6.492 21.654 1.00 10.43 253 PRO A CA 1
ATOM 2221 C C . PRO A 1 256 ? 12.837 7.425 20.549 1.00 9.86 253 PRO A C 1
ATOM 2222 O O . PRO A 1 256 ? 13.270 8.540 20.834 1.00 10.63 253 PRO A O 1
ATOM 2226 N N . CYS A 1 257 ? 12.698 6.994 19.310 1.00 9.84 254 CYS A N 1
ATOM 2227 C CA . CYS A 1 257 ? 13.140 7.774 18.170 1.00 10.05 254 CYS A CA 1
ATOM 2228 C C . CYS A 1 257 ? 12.009 8.248 17.274 1.00 10.49 254 CYS A C 1
ATOM 2229 O O . CYS A 1 257 ? 11.173 7.463 16.835 1.00 10.86 254 CYS A O 1
ATOM 2232 N N . PHE A 1 258 ? 12.009 9.549 16.984 1.00 9.13 255 PHE A N 1
ATOM 2233 C CA . PHE A 1 258 ? 11.111 10.144 15.995 1.00 9.78 255 PHE A CA 1
ATOM 2234 C C . PHE A 1 258 ? 11.940 10.235 14.728 1.00 9.12 255 PHE A C 1
ATOM 2235 O O . PHE A 1 258 ? 12.934 10.953 14.685 1.00 10.28 255 PHE A O 1
ATOM 2243 N N . ILE A 1 259 ? 11.573 9.462 13.712 1.00 9.80 256 ILE A N 1
ATOM 2244 C CA . ILE A 1 259 ? 12.386 9.332 12.510 1.00 9.53 256 ILE A CA 1
ATOM 2245 C C . ILE A 1 259 ? 11.628 9.933 11.346 1.00 10.74 256 ILE A C 1
ATOM 2246 O O . ILE A 1 259 ? 10.634 9.362 10.880 1.00 10.98 256 ILE A O 1
ATOM 2251 N N . ALA A 1 260 ? 12.083 11.101 10.924 1.00 9.90 257 ALA A N 1
ATOM 2252 C CA . ALA A 1 260 ? 11.484 11.837 9.842 1.00 9.77 257 ALA A CA 1
ATOM 2253 C C . ALA A 1 260 ? 12.350 11.737 8.615 1.00 9.91 257 ALA A C 1
ATOM 2254 O O . ALA A 1 260 ? 13.588 11.862 8.693 1.00 11.65 257 ALA A O 1
ATOM 2256 N N . SER A 1 261 ? 11.724 11.488 7.471 1.00 10.06 258 SER A N 1
ATOM 2257 C CA . SER A 1 261 ? 12.456 11.452 6.225 1.00 9.05 258 SER A CA 1
ATOM 2258 C C . SER A 1 261 ? 11.870 12.399 5.165 1.00 10.76 258 SER A C 1
ATOM 2259 O O . SER A 1 261 ? 10.720 12.823 5.247 1.00 10.70 258 SER A O 1
ATOM 2262 N N . ALA A 1 262 ? 12.686 12.695 4.163 1.00 10.34 259 ALA A N 1
ATOM 2263 C CA . ALA A 1 262 ? 12.300 13.468 3.001 1.00 10.15 259 ALA A CA 1
ATOM 2264 C C . ALA A 1 262 ? 12.145 12.509 1.820 1.00 10.88 259 ALA A C 1
ATOM 2265 O O . ALA A 1 262 ? 13.039 11.698 1.541 1.00 10.52 259 ALA A O 1
ATOM 2267 N N . GLU A 1 263 ? 11.036 12.618 1.099 1.00 9.78 260 GLU A N 1
ATOM 2268 C CA . GLU A 1 263 ? 10.723 11.664 0.062 1.00 9.77 260 GLU A CA 1
ATOM 2269 C C . GLU A 1 263 ? 11.794 11.477 -1.001 1.00 10.27 260 GLU A C 1
ATOM 2270 O O . GLU A 1 263 ? 12.114 10.340 -1.367 1.00 11.73 260 GLU A O 1
ATOM 2276 N N . PHE A 1 264 ? 12.316 12.579 -1.532 1.00 10.18 261 PHE A N 1
ATOM 2277 C CA . PHE A 1 264 ? 13.246 12.521 -2.651 1.00 10.31 261 PHE A CA 1
ATOM 2278 C C . PHE A 1 264 ? 14.680 12.771 -2.244 1.00 12.09 261 PHE A C 1
ATOM 2279 O O . PHE A 1 264 ? 15.427 13.463 -2.927 1.00 15.53 261 PHE A O 1
ATOM 2287 N N . ASP A 1 265 ? 15.031 12.185 -1.112 1.00 13.32 262 ASP A N 1
ATOM 2288 C CA . ASP A 1 265 ? 16.351 12.313 -0.505 1.00 11.24 262 ASP A CA 1
ATOM 2289 C C . ASP A 1 265 ? 17.102 10.995 -0.670 1.00 11.11 262 ASP A C 1
ATOM 2290 O O . ASP A 1 265 ? 16.582 9.957 -0.288 1.00 10.73 262 ASP A O 1
ATOM 2295 N N . PRO A 1 266 ? 18.341 11.014 -1.205 1.00 9.68 263 PRO A N 1
ATOM 2296 C CA . PRO A 1 266 ? 19.081 9.741 -1.238 1.00 9.04 263 PRO A CA 1
ATOM 2297 C C . PRO A 1 266 ? 19.241 9.079 0.127 1.00 9.63 263 PRO A C 1
ATOM 2298 O O . PRO A 1 266 ? 19.463 7.871 0.194 1.00 10.14 263 PRO A O 1
ATOM 2302 N N . LEU A 1 267 ? 19.161 9.849 1.201 1.00 8.31 264 LEU A N 1
ATOM 2303 C CA . LEU A 1 267 ? 19.300 9.303 2.538 1.00 8.87 264 LEU A CA 1
ATOM 2304 C C . LEU A 1 267 ? 18.044 8.649 3.086 1.00 8.44 264 LEU A C 1
ATOM 2305 O O . LEU A 1 267 ? 18.090 8.100 4.189 1.00 9.88 264 LEU A O 1
ATOM 2310 N N . ILE A 1 268 ? 16.929 8.659 2.362 1.00 8.87 265 ILE A N 1
ATOM 2311 C CA . ILE A 1 268 ? 15.694 8.103 2.936 1.00 9.12 265 ILE A CA 1
ATOM 2312 C C . ILE A 1 268 ? 15.865 6.660 3.379 1.00 8.72 265 ILE A C 1
ATOM 2313 O O . ILE A 1 268 ? 15.376 6.287 4.435 1.00 8.99 265 ILE A O 1
ATOM 2318 N N . ASP A 1 269 ? 16.557 5.843 2.599 1.00 7.86 266 ASP A N 1
ATOM 2319 C CA . ASP A 1 269 ? 16.742 4.441 3.005 1.00 7.93 266 ASP A CA 1
ATOM 2320 C C . ASP A 1 269 ? 17.451 4.267 4.356 1.00 7.94 266 ASP A C 1
ATOM 2321 O O . ASP A 1 269 ? 17.206 3.271 5.043 1.00 8.96 266 ASP A O 1
ATOM 2326 N N . ASP A 1 270 ? 18.335 5.193 4.735 1.00 9.01 267 ASP A N 1
ATOM 2327 C CA . ASP A 1 270 ? 18.959 5.142 6.055 1.00 10.35 267 ASP A CA 1
ATOM 2328 C C . ASP A 1 270 ? 17.879 5.244 7.138 1.00 9.69 267 ASP A C 1
ATOM 2329 O O . ASP A 1 270 ? 17.915 4.522 8.142 1.00 9.97 267 ASP A O 1
ATOM 2334 N N . SER A 1 271 ? 16.892 6.119 6.940 1.00 9.08 268 SER A N 1
ATOM 2335 C CA . SER A 1 271 ? 15.793 6.267 7.893 1.00 9.87 268 SER A CA 1
ATOM 2336 C C . SER A 1 271 ? 14.878 5.042 7.891 1.00 10.03 268 SER A C 1
ATOM 2337 O O . SER A 1 271 ? 14.436 4.565 8.945 1.00 9.77 268 SER A O 1
ATOM 2340 N N A ARG A 1 272 ? 14.577 4.520 6.705 0.60 8.97 269 ARG A N 1
ATOM 2341 N N B ARG A 1 272 ? 14.598 4.518 6.702 0.40 8.86 269 ARG A N 1
ATOM 2342 C CA A ARG A 1 272 ? 13.750 3.320 6.614 0.60 8.91 269 ARG A CA 1
ATOM 2343 C CA B ARG A 1 272 ? 13.764 3.330 6.587 0.40 8.47 269 ARG A CA 1
ATOM 2344 C C A ARG A 1 272 ? 14.409 2.136 7.317 0.60 8.35 269 ARG A C 1
ATOM 2345 C C B ARG A 1 272 ? 14.406 2.132 7.289 0.40 8.19 269 ARG A C 1
ATOM 2346 O O A ARG A 1 272 ? 13.755 1.401 8.058 0.60 9.61 269 ARG A O 1
ATOM 2347 O O B ARG A 1 272 ? 13.731 1.383 7.997 0.40 9.17 269 ARG A O 1
ATOM 2362 N N . LEU A 1 273 ? 15.713 1.956 7.111 1.00 8.24 270 LEU A N 1
ATOM 2363 C CA . LEU A 1 273 ? 16.404 0.858 7.764 1.00 8.06 270 LEU A CA 1
ATOM 2364 C C . LEU A 1 273 ? 16.396 1.026 9.280 1.00 7.51 270 LEU A C 1
ATOM 2365 O O . LEU A 1 273 ? 16.176 0.077 10.019 1.00 8.50 270 LEU A O 1
ATOM 2370 N N . LEU A 1 274 ? 16.663 2.235 9.756 1.00 7.91 271 LEU A N 1
ATOM 2371 C CA . LEU A 1 274 ? 16.643 2.489 11.203 1.00 9.05 271 LEU A CA 1
ATOM 2372 C C . LEU A 1 274 ? 15.253 2.135 11.761 1.00 8.94 271 LEU A C 1
ATOM 2373 O O . LEU A 1 274 ? 15.151 1.383 12.733 1.00 10.17 271 LEU A O 1
ATOM 2378 N N . HIS A 1 275 ? 14.200 2.629 11.112 1.00 9.46 272 HIS A N 1
ATOM 2379 C CA . HIS A 1 275 ? 12.836 2.341 11.511 1.00 9.10 272 HIS A CA 1
ATOM 2380 C C . HIS A 1 275 ? 12.571 0.840 11.584 1.00 10.15 272 HIS A C 1
ATOM 2381 O O . HIS A 1 275 ? 12.112 0.311 12.612 1.00 10.35 272 HIS A O 1
ATOM 2388 N N . GLN A 1 276 ? 12.882 0.141 10.500 1.00 9.48 273 GLN A N 1
ATOM 2389 C CA . GLN A 1 276 ? 12.601 -1.279 10.412 1.00 8.91 273 GLN A CA 1
ATOM 2390 C C . GLN A 1 276 ? 13.419 -2.093 11.394 1.00 10.46 273 GLN A C 1
ATOM 2391 O O . GLN A 1 276 ? 12.938 -3.105 11.924 1.00 10.82 273 GLN A O 1
ATOM 2397 N N . THR A 1 277 ? 14.649 -1.654 11.660 1.00 8.64 274 THR A N 1
ATOM 2398 C CA . THR A 1 277 ? 15.494 -2.346 12.615 1.00 8.71 274 THR A CA 1
ATOM 2399 C C . THR A 1 277 ? 14.932 -2.220 14.037 1.00 8.91 274 THR A C 1
ATOM 2400 O O . THR A 1 277 ? 14.821 -3.206 14.770 1.00 10.42 274 THR A O 1
ATOM 2404 N N . LEU A 1 278 ? 14.578 -1.006 14.431 1.00 9.26 275 LEU A N 1
ATOM 2405 C CA . LEU A 1 278 ? 14.018 -0.773 15.757 1.00 10.26 275 LEU A CA 1
ATOM 2406 C C . LEU A 1 278 ? 12.692 -1.528 15.901 1.00 11.28 275 LEU A C 1
ATOM 2407 O O . LEU A 1 278 ? 12.416 -2.161 16.936 1.00 11.89 275 LEU A O 1
ATOM 2412 N N . GLN A 1 279 ? 11.875 -1.499 14.862 1.00 11.53 276 GLN A N 1
ATOM 2413 C CA . GLN A 1 279 ? 10.595 -2.218 14.908 1.00 12.98 276 GLN A CA 1
ATOM 2414 C C . GLN A 1 279 ? 10.793 -3.711 15.123 1.00 12.57 276 GLN A C 1
ATOM 2415 O O . GLN A 1 279 ? 10.050 -4.359 15.875 1.00 13.92 276 GLN A O 1
ATOM 2421 N N . ALA A 1 280 ? 11.813 -4.260 14.474 1.00 12.46 277 ALA A N 1
ATOM 2422 C CA . ALA A 1 280 ? 12.083 -5.695 14.553 1.00 12.88 277 ALA A CA 1
ATOM 2423 C C . ALA A 1 280 ? 12.404 -6.139 15.985 1.00 13.07 277 ALA A C 1
ATOM 2424 O O . ALA A 1 280 ? 12.272 -7.326 16.317 1.00 13.91 277 ALA A O 1
ATOM 2426 N N . HIS A 1 281 ? 12.804 -5.185 16.830 1.00 10.72 278 HIS A N 1
ATOM 2427 C CA . HIS A 1 281 ? 13.191 -5.437 18.208 1.00 12.06 278 HIS A CA 1
ATOM 2428 C C . HIS A 1 281 ? 12.322 -4.723 19.227 1.00 11.47 278 HIS A C 1
ATOM 2429 O O . HIS A 1 281 ? 12.705 -4.560 20.390 1.00 12.60 278 HIS A O 1
ATOM 2436 N N . GLN A 1 282 ? 11.138 -4.321 18.776 1.00 11.97 279 GLN A N 1
ATOM 2437 C CA . GLN A 1 282 ? 10.157 -3.644 19.619 1.00 12.72 279 GLN A CA 1
ATOM 2438 C C . GLN A 1 282 ? 10.732 -2.443 20.346 1.00 12.40 279 GLN A C 1
ATOM 2439 O O . GLN A 1 282 ? 10.360 -2.145 21.488 1.00 13.71 279 GLN A O 1
ATOM 2445 N N . GLN A 1 283 ? 11.654 -1.758 19.682 1.00 10.95 280 GLN A N 1
ATOM 2446 C CA . GLN A 1 283 ? 12.222 -0.545 20.235 1.00 10.99 280 GLN A CA 1
ATOM 2447 C C . GLN A 1 283 ? 11.328 0.608 19.830 1.00 11.06 280 GLN A C 1
ATOM 2448 O O . GLN A 1 283 ? 10.861 0.677 18.691 1.00 12.28 280 GLN A O 1
ATOM 2454 N N . PRO A 1 284 ? 11.101 1.546 20.761 1.00 11.60 281 PRO A N 1
ATOM 2455 C CA . PRO A 1 284 ? 10.125 2.600 20.530 1.00 12.80 281 PRO A CA 1
ATOM 2456 C C . PRO A 1 284 ? 10.489 3.584 19.429 1.00 13.14 281 PRO A C 1
ATOM 2457 O O . PRO A 1 284 ? 11.588 4.118 19.411 1.00 12.56 281 PRO A O 1
ATOM 2461 N N . CYS A 1 285 ? 9.571 3.815 18.503 1.00 13.00 282 CYS A N 1
ATOM 2462 C CA . CYS A 1 285 ? 9.827 4.773 17.440 1.00 12.96 282 CYS A CA 1
ATOM 2463 C C . CYS A 1 285 ? 8.584 5.104 16.652 1.00 13.02 282 CYS A C 1
ATOM 2464 O O . CYS A 1 285 ? 7.570 4.379 16.691 1.00 13.62 282 CYS A O 1
ATOM 2467 N N A GLU A 1 286 ? 8.676 6.222 15.949 0.50 12.07 283 GLU A N 1
ATOM 2468 N N B GLU A 1 286 ? 8.660 6.234 15.957 0.50 12.37 283 GLU A N 1
ATOM 2469 C CA A GLU A 1 286 ? 7.642 6.708 15.055 0.50 11.47 283 GLU A CA 1
ATOM 2470 C CA B GLU A 1 286 ? 7.614 6.686 15.043 0.50 11.91 283 GLU A CA 1
ATOM 2471 C C A GLU A 1 286 ? 8.405 7.033 13.788 0.50 10.36 283 GLU A C 1
ATOM 2472 C C B GLU A 1 286 ? 8.287 7.208 13.782 0.50 11.89 283 GLU A C 1
ATOM 2473 O O A GLU A 1 286 ? 9.537 7.499 13.860 0.50 9.21 283 GLU A O 1
ATOM 2474 O O B GLU A 1 286 ? 9.184 8.068 13.843 0.50 13.92 283 GLU A O 1
ATOM 2485 N N . TYR A 1 287 ? 7.825 6.703 12.641 1.00 11.85 284 TYR A N 1
ATOM 2486 C CA . TYR A 1 287 ? 8.397 7.044 11.349 1.00 11.25 284 TYR A CA 1
ATOM 2487 C C . TYR A 1 287 ? 7.420 7.869 10.551 1.00 10.48 284 TYR A C 1
ATOM 2488 O O . TYR A 1 287 ? 6.214 7.572 10.526 1.00 11.91 284 TYR A O 1
ATOM 2497 N N . LYS A 1 288 ? 7.926 8.910 9.900 1.00 10.71 285 LYS A N 1
ATOM 2498 C CA . LYS A 1 288 ? 7.108 9.716 9.025 1.00 11.21 285 LYS A CA 1
ATOM 2499 C C . LYS A 1 288 ? 7.906 10.262 7.860 1.00 10.82 285 LYS A C 1
ATOM 2500 O O . LYS A 1 288 ? 8.943 10.906 8.047 1.00 10.78 285 LYS A O 1
ATOM 2522 N N . TYR A 1 290 ? 7.832 12.829 4.789 1.00 10.36 287 TYR A N 1
ATOM 2523 C CA . TYR A 1 290 ? 7.188 14.063 4.365 1.00 10.28 287 TYR A CA 1
ATOM 2524 C C . TYR A 1 290 ? 7.146 14.097 2.834 1.00 10.86 287 TYR A C 1
ATOM 2525 O O . TYR A 1 290 ? 8.183 14.184 2.190 1.00 10.68 287 TYR A O 1
ATOM 2534 N N . PRO A 1 291 ? 5.952 13.985 2.241 1.00 10.20 288 PRO A N 1
ATOM 2535 C CA . PRO A 1 291 ? 5.896 13.859 0.783 1.00 10.39 288 PRO A CA 1
ATOM 2536 C C . PRO A 1 291 ? 6.320 15.113 0.035 1.00 10.73 288 PRO A C 1
ATOM 2537 O O . PRO A 1 291 ? 6.127 16.237 0.521 1.00 11.24 288 PRO A O 1
ATOM 2541 N N . GLY A 1 292 ? 6.936 14.892 -1.123 1.00 10.30 289 GLY A N 1
ATOM 2542 C CA . GLY A 1 292 ? 7.252 15.974 -2.038 1.00 11.00 289 GLY A CA 1
ATOM 2543 C C . GLY A 1 292 ? 8.401 16.855 -1.642 1.00 10.77 289 GLY A C 1
ATOM 2544 O O . GLY A 1 292 ? 8.548 17.959 -2.204 1.00 11.40 289 GLY A O 1
ATOM 2545 N N . THR A 1 293 ? 9.198 16.380 -0.688 1.00 8.61 290 THR A N 1
ATOM 2546 C CA . THR A 1 293 ? 10.312 17.147 -0.161 1.00 10.25 290 THR A CA 1
ATOM 2547 C C . THR A 1 293 ? 11.677 16.644 -0.590 1.00 11.30 290 THR A C 1
ATOM 2548 O O . THR A 1 293 ? 11.860 15.469 -0.907 1.00 10.79 290 THR A O 1
ATOM 2552 N N . LEU A 1 294 ? 12.629 17.558 -0.574 1.00 10.63 291 LEU A N 1
ATOM 2553 C CA . LEU A 1 294 ? 14.044 17.264 -0.722 1.00 10.25 291 LEU A CA 1
ATOM 2554 C C . LEU A 1 294 ? 14.719 17.240 0.659 1.00 10.93 291 LEU A C 1
ATOM 2555 O O . LEU A 1 294 ? 14.203 17.745 1.653 1.00 11.75 291 LEU A O 1
ATOM 2560 N N . HIS A 1 295 ? 15.918 16.682 0.684 1.00 11.22 292 HIS A N 1
ATOM 2561 C CA . HIS A 1 295 ? 16.760 16.780 1.846 1.00 11.95 292 HIS A CA 1
ATOM 2562 C C . HIS A 1 295 ? 16.849 18.255 2.291 1.00 11.69 292 HIS A C 1
ATOM 2563 O O . HIS A 1 295 ? 16.772 19.156 1.460 1.00 12.74 292 HIS A O 1
ATOM 2570 N N . ALA A 1 296 ? 17.046 18.468 3.586 1.00 12.18 293 ALA A N 1
ATOM 2571 C CA . ALA A 1 296 ? 17.325 19.783 4.176 1.00 12.71 293 ALA A CA 1
ATOM 2572 C C . ALA A 1 296 ? 16.134 20.704 4.301 1.00 12.27 293 ALA A C 1
ATOM 2573 O O . ALA A 1 296 ? 16.282 21.902 4.625 1.00 13.73 293 ALA A O 1
ATOM 2575 N N . PHE A 1 297 ? 14.935 20.163 4.123 1.00 12.14 294 PHE A N 1
ATOM 2576 C CA . PHE A 1 297 ? 13.770 21.024 4.089 1.00 12.02 294 PHE A CA 1
ATOM 2577 C C . PHE A 1 297 ? 13.374 21.720 5.394 1.00 11.62 294 PHE A C 1
ATOM 2578 O O . PHE A 1 297 ? 12.615 22.674 5.357 1.00 10.65 294 PHE A O 1
ATOM 2586 N N A LEU A 1 298 ? 13.927 21.256 6.508 0.60 11.61 295 LEU A N 1
ATOM 2587 N N B LEU A 1 298 ? 13.870 21.256 6.544 0.40 11.60 295 LEU A N 1
ATOM 2588 C CA A LEU A 1 298 ? 13.593 21.796 7.812 0.60 12.15 295 LEU A CA 1
ATOM 2589 C CA B LEU A 1 298 ? 13.518 21.897 7.824 0.40 11.95 295 LEU A CA 1
ATOM 2590 C C A LEU A 1 298 ? 13.970 23.266 7.953 0.60 12.29 295 LEU A C 1
ATOM 2591 C C B LEU A 1 298 ? 13.853 23.360 7.846 0.40 12.45 295 LEU A C 1
ATOM 2592 O O A LEU A 1 298 ? 13.431 23.963 8.797 0.60 14.22 295 LEU A O 1
ATOM 2593 O O B LEU A 1 298 ? 13.174 24.154 8.498 0.40 13.56 295 LEU A O 1
ATOM 2602 N N . HIS A 1 299 ? 14.897 23.729 7.122 1.00 12.34 296 HIS A N 1
ATOM 2603 C CA . HIS A 1 299 ? 15.311 25.133 7.125 1.00 12.72 296 HIS A CA 1
ATOM 2604 C C . HIS A 1 299 ? 14.331 26.084 6.476 1.00 11.97 296 HIS A C 1
ATOM 2605 O O . HIS A 1 299 ? 14.442 27.303 6.675 1.00 12.59 296 HIS A O 1
ATOM 2612 N N . TYR A 1 300 ? 13.365 25.564 5.721 1.00 11.77 297 TYR A N 1
ATOM 2613 C CA . TYR A 1 300 ? 12.541 26.420 4.899 1.00 11.06 297 TYR A CA 1
ATOM 2614 C C . TYR A 1 300 ? 11.179 26.790 5.485 1.00 10.49 297 TYR A C 1
ATOM 2615 O O . TYR A 1 300 ? 10.281 27.134 4.747 1.00 11.60 297 TYR A O 1
ATOM 2624 N N . SER A 1 301 ? 11.037 26.787 6.808 1.00 11.30 298 SER A N 1
ATOM 2625 C CA . SER A 1 301 ? 9.735 27.100 7.406 1.00 12.29 298 SER A CA 1
ATOM 2626 C C . SER A 1 301 ? 9.151 28.460 7.034 1.00 13.37 298 SER A C 1
ATOM 2627 O O . SER A 1 301 ? 7.931 28.642 7.081 1.00 13.78 298 SER A O 1
ATOM 2630 N N A ARG A 1 302 ? 9.985 29.422 6.640 0.60 13.32 299 ARG A N 1
ATOM 2631 N N B ARG A 1 302 ? 9.991 29.425 6.676 0.40 14.27 299 ARG A N 1
ATOM 2632 C CA A ARG A 1 302 ? 9.452 30.727 6.233 0.60 14.48 299 ARG A CA 1
ATOM 2633 C CA B ARG A 1 302 ? 9.468 30.734 6.298 0.40 15.71 299 ARG A CA 1
ATOM 2634 C C A ARG A 1 302 ? 8.636 30.651 4.937 0.60 15.22 299 ARG A C 1
ATOM 2635 C C B ARG A 1 302 ? 8.600 30.638 5.044 0.40 16.10 299 ARG A C 1
ATOM 2636 O O A ARG A 1 302 ? 7.790 31.519 4.679 0.60 17.26 299 ARG A O 1
ATOM 2637 O O B ARG A 1 302 ? 7.681 31.442 4.858 0.40 17.45 299 ARG A O 1
ATOM 2676 N N A THR A 1 305 ? 5.033 25.339 4.796 0.50 11.96 302 THR A N 1
ATOM 2677 N N B THR A 1 305 ? 5.031 25.333 4.763 0.50 11.71 302 THR A N 1
ATOM 2678 C CA A THR A 1 305 ? 4.292 24.923 5.967 0.50 11.74 302 THR A CA 1
ATOM 2679 C CA B THR A 1 305 ? 4.221 24.883 5.874 0.50 11.35 302 THR A CA 1
ATOM 2680 C C A THR A 1 305 ? 4.700 23.515 6.400 0.50 11.60 302 THR A C 1
ATOM 2681 C C B THR A 1 305 ? 4.712 23.536 6.380 0.50 11.27 302 THR A C 1
ATOM 2682 O O A THR A 1 305 ? 4.689 23.224 7.592 0.50 12.30 302 THR A O 1
ATOM 2683 O O B THR A 1 305 ? 4.778 23.318 7.589 0.50 11.49 302 THR A O 1
ATOM 2690 N N . ILE A 1 306 ? 5.090 22.652 5.457 1.00 10.70 303 ILE A N 1
ATOM 2691 C CA . ILE A 1 306 ? 5.495 21.278 5.825 1.00 10.68 303 ILE A CA 1
ATOM 2692 C C . ILE A 1 306 ? 6.782 21.256 6.666 1.00 10.65 303 ILE A C 1
ATOM 2693 O O . ILE A 1 306 ? 6.979 20.366 7.482 1.00 11.45 303 ILE A O 1
ATOM 2698 N N . ALA A 1 307 ? 7.665 22.237 6.481 1.00 11.74 304 ALA A N 1
ATOM 2699 C CA . ALA A 1 307 ? 8.845 22.330 7.317 1.00 11.88 304 ALA A CA 1
ATOM 2700 C C . ALA A 1 307 ? 8.420 22.648 8.756 1.00 11.39 304 ALA A C 1
ATOM 2701 O O . ALA A 1 307 ? 8.938 22.062 9.715 1.00 11.40 304 ALA A O 1
ATOM 2703 N N . ASP A 1 308 ? 7.472 23.569 8.915 1.00 10.57 305 ASP A N 1
ATOM 2704 C CA . ASP A 1 308 ? 6.987 23.891 10.246 1.00 12.17 305 ASP A CA 1
ATOM 2705 C C . ASP A 1 308 ? 6.260 22.675 10.841 1.00 12.04 305 ASP A C 1
ATOM 2706 O O . ASP A 1 308 ? 6.415 22.364 12.018 1.00 13.95 305 ASP A O 1
ATOM 2711 N N . ASP A 1 309 ? 5.507 21.966 10.007 1.00 12.12 306 ASP A N 1
ATOM 2712 C CA . ASP A 1 309 ? 4.784 20.769 10.451 1.00 13.10 306 ASP A CA 1
ATOM 2713 C C . ASP A 1 309 ? 5.756 19.711 10.968 1.00 11.60 306 ASP A C 1
ATOM 2714 O O . ASP A 1 309 ? 5.483 19.038 11.975 1.00 12.02 306 ASP A O 1
ATOM 2719 N N . ALA A 1 310 ? 6.892 19.537 10.290 1.00 10.67 307 ALA A N 1
ATOM 2720 C CA . ALA A 1 310 ? 7.870 18.533 10.700 1.00 10.81 307 ALA A CA 1
ATOM 2721 C C . ALA A 1 310 ? 8.485 18.911 12.040 1.00 9.26 307 ALA A C 1
ATOM 2722 O O . ALA A 1 310 ? 8.772 18.040 12.856 1.00 10.90 307 ALA A O 1
ATOM 2724 N N . LEU A 1 311 ? 8.718 20.201 12.269 1.00 10.23 308 LEU A N 1
ATOM 2725 C CA . LEU A 1 311 ? 9.248 20.646 13.557 1.00 10.52 308 LEU A CA 1
ATOM 2726 C C . LEU A 1 311 ? 8.196 20.403 14.652 1.00 10.15 308 LEU A C 1
ATOM 2727 O O . LEU A 1 311 ? 8.529 19.910 15.730 1.00 11.32 308 LEU A O 1
ATOM 2732 N N A GLN A 1 312 ? 6.939 20.750 14.370 0.60 9.39 309 GLN A N 1
ATOM 2733 N N B GLN A 1 312 ? 6.936 20.749 14.384 0.40 9.93 309 GLN A N 1
ATOM 2734 C CA A GLN A 1 312 ? 5.856 20.531 15.328 0.60 9.99 309 GLN A CA 1
ATOM 2735 C CA B GLN A 1 312 ? 5.880 20.534 15.377 0.40 10.46 309 GLN A CA 1
ATOM 2736 C C A GLN A 1 312 ? 5.648 19.060 15.652 0.60 9.03 309 GLN A C 1
ATOM 2737 C C B GLN A 1 312 ? 5.633 19.054 15.658 0.40 9.59 309 GLN A C 1
ATOM 2738 O O A GLN A 1 312 ? 5.385 18.700 16.812 0.60 10.65 309 GLN A O 1
ATOM 2739 O O B GLN A 1 312 ? 5.334 18.679 16.800 0.40 10.60 309 GLN A O 1
ATOM 2750 N N . ASP A 1 313 ? 5.753 18.214 14.631 1.00 9.58 310 ASP A N 1
ATOM 2751 C CA . ASP A 1 313 ? 5.564 16.772 14.823 1.00 9.24 310 ASP A CA 1
ATOM 2752 C C . ASP A 1 313 ? 6.644 16.254 15.753 1.00 9.82 310 ASP A C 1
ATOM 2753 O O . ASP A 1 313 ? 6.386 15.450 16.647 1.00 11.67 310 ASP A O 1
ATOM 2758 N N . GLY A 1 314 ? 7.886 16.668 15.533 1.00 9.73 311 GLY A N 1
ATOM 2759 C CA . GLY A 1 314 ? 8.949 16.228 16.422 1.00 10.15 311 GLY A CA 1
ATOM 2760 C C . GLY A 1 314 ? 8.756 16.753 17.845 1.00 9.92 311 GLY A C 1
ATOM 2761 O O . GLY A 1 314 ? 8.930 16.034 18.822 1.00 9.86 311 GLY A O 1
ATOM 2762 N N . ALA A 1 315 ? 8.370 18.010 17.959 1.00 10.01 312 ALA A N 1
ATOM 2763 C CA . ALA A 1 315 ? 8.104 18.609 19.265 1.00 8.95 312 ALA A CA 1
ATOM 2764 C C . ALA A 1 315 ? 6.993 17.843 19.999 1.00 10.23 312 ALA A C 1
ATOM 2765 O O . ALA A 1 315 ? 7.103 17.575 21.200 1.00 9.99 312 ALA A O 1
ATOM 2767 N N A ARG A 1 316 ? 5.923 17.492 19.287 0.70 9.79 313 ARG A N 1
ATOM 2768 N N B ARG A 1 316 ? 5.927 17.506 19.283 0.30 10.36 313 ARG A N 1
ATOM 2769 C CA A ARG A 1 316 ? 4.834 16.742 19.906 0.70 9.12 313 ARG A CA 1
ATOM 2770 C CA B ARG A 1 316 ? 4.827 16.762 19.879 0.30 10.45 313 ARG A CA 1
ATOM 2771 C C A ARG A 1 316 ? 5.307 15.387 20.392 0.70 8.84 313 ARG A C 1
ATOM 2772 C C B ARG A 1 316 ? 5.268 15.376 20.354 0.30 9.94 313 ARG A C 1
ATOM 2773 O O A ARG A 1 316 ? 4.894 14.935 21.455 0.70 10.72 313 ARG A O 1
ATOM 2774 O O B ARG A 1 316 ? 4.782 14.891 21.373 0.30 10.68 313 ARG A O 1
ATOM 2789 N N . PHE A 1 317 ? 6.181 14.742 19.616 1.00 9.63 314 PHE A N 1
ATOM 2790 C CA . PHE A 1 317 ? 6.731 13.439 20.024 1.00 9.76 314 PHE A CA 1
ATOM 2791 C C . PHE A 1 317 ? 7.506 13.611 21.334 1.00 10.42 314 PHE A C 1
ATOM 2792 O O . PHE A 1 317 ? 7.336 12.837 22.272 1.00 9.63 314 PHE A O 1
ATOM 2800 N N . PHE A 1 318 ? 8.355 14.632 21.403 1.00 10.34 315 PHE A N 1
ATOM 2801 C CA . PHE A 1 318 ? 9.126 14.905 22.617 1.00 9.91 315 PHE A CA 1
ATOM 2802 C C . PHE A 1 318 ? 8.201 15.149 23.812 1.00 10.29 315 PHE A C 1
ATOM 2803 O O . PHE A 1 318 ? 8.367 14.569 24.879 1.00 10.27 315 PHE A O 1
ATOM 2827 N N . ALA A 1 320 ? 5.131 14.248 24.291 1.00 9.61 317 ALA A N 1
ATOM 2828 C CA . ALA A 1 320 ? 4.380 13.059 24.677 1.00 11.96 317 ALA A CA 1
ATOM 2829 C C . ALA A 1 320 ? 5.222 12.128 25.539 1.00 13.83 317 ALA A C 1
ATOM 2830 O O . ALA A 1 320 ? 4.698 11.411 26.370 1.00 14.79 317 ALA A O 1
ATOM 2832 N N A ARG A 1 321 ? 6.546 12.238 25.431 0.60 14.16 318 ARG A N 1
ATOM 2833 N N B ARG A 1 321 ? 6.517 12.069 25.229 0.40 15.27 318 ARG A N 1
ATOM 2834 C CA A ARG A 1 321 ? 7.459 11.431 26.254 0.60 16.77 318 ARG A CA 1
ATOM 2835 C CA B ARG A 1 321 ? 7.455 11.191 25.930 0.40 17.48 318 ARG A CA 1
ATOM 2836 C C A ARG A 1 321 ? 7.862 12.122 27.557 0.60 18.50 318 ARG A C 1
ATOM 2837 C C B ARG A 1 321 ? 7.794 11.770 27.304 0.40 20.10 318 ARG A C 1
ATOM 2838 O O A ARG A 1 321 ? 8.483 11.511 28.434 0.60 17.64 318 ARG A O 1
ATOM 2839 O O B ARG A 1 321 ? 8.227 11.047 28.203 0.40 20.88 318 ARG A O 1
ATOM 2870 N N . LYS A 1 323 ? 5.692 12.963 29.366 1.00 32.38 320 LYS A N 1
ATOM 2871 C CA . LYS A 1 323 ? 4.625 12.451 30.219 1.00 36.65 320 LYS A CA 1
ATOM 2872 C C . LYS A 1 323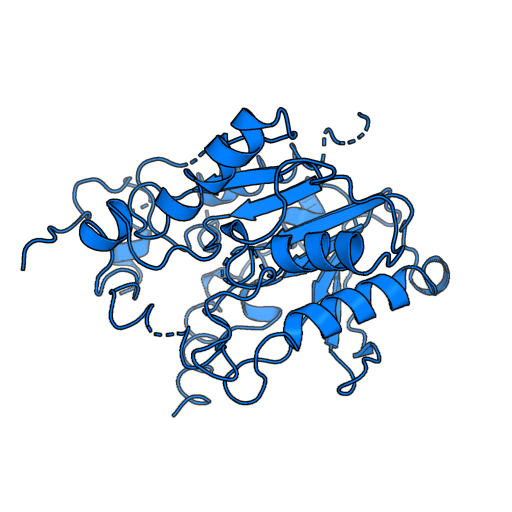 ? 4.795 10.934 30.363 1.00 41.27 320 LYS A C 1
ATOM 2873 O O . LYS A 1 323 ? 5.035 10.420 31.459 1.00 43.15 320 LYS A O 1
ATOM 2879 N N . THR A 1 324 ? 4.677 10.232 29.238 1.00 46.12 321 THR A N 1
ATOM 2880 C CA . THR A 1 324 ? 4.799 8.774 29.189 1.00 48.91 321 THR A CA 1
ATOM 2881 C C . THR A 1 324 ? 6.158 8.362 28.628 1.00 49.60 321 THR A C 1
ATOM 2882 O O . THR A 1 324 ? 6.262 7.902 27.485 1.00 50.80 321 THR A O 1
#

Solvent-accessible surface area: 13021 Å² total

Radius of gyration: 17.96 Å; Cα contacts (8 Å, |Δi|>4): 630; chains: 1; bounding box: 36×42×55 Å

Sequence (297 aa):
ENKIPVLTRRLSDEETAVVNFQQQDIEETQRQQYYLLLEERRRRFWNADDAPSSTTTTRRTCCAVPTPYYGDVVTTRLYSPQPTSQQATLYYLHGGGFFILGNLDTHDRIRLLARYTGCTVIGIDYSLSPQARRYPQAIEETVAVCSYFSQQHADEYSLNVVEKIGFAGDAGALLALASALWLRDKHIRRCGNNVIAILLWYGLYGLQQDSVSRRLFGGAWDGLTREEDLDDYEKKAYLRNNDEDRRESPWYCLFNNDLTRRDVPPCFIASAEFDPLIDDSRRLLHQTLQAHQQPCEEYKYPGTLHAFLLHYSRRTTIADDALQQDGARRFFARRKT